Protein AF-0000000084890254 (afdb_homodimer)

Structure (mmCIF, N/CA/C/O backbone):
data_AF-0000000084890254-model_v1
#
loop_
_entity.id
_entity.type
_entity.pdbx_description
1 polymer 'BTB domain-containing protein'
#
loop_
_atom_site.group_PDB
_atom_site.id
_atom_site.type_symbol
_atom_site.label_atom_id
_atom_site.label_alt_id
_atom_site.label_comp_id
_atom_site.label_asym_id
_atom_site.label_entity_id
_atom_site.label_seq_id
_atom_site.pdbx_PDB_ins_code
_atom_site.Cartn_x
_atom_site.Cartn_y
_atom_site.Cartn_z
_atom_site.occupancy
_atom_site.B_iso_or_equiv
_atom_site.auth_seq_id
_atom_site.auth_comp_id
_atom_site.auth_asym_id
_atom_site.auth_atom_id
_atom_site.pdbx_PDB_model_num
ATOM 1 N N . MET A 1 1 ? -6.688 -3.441 4.465 1 55.66 1 MET A N 1
ATOM 2 C CA . MET A 1 1 ? -5.859 -2.283 4.789 1 55.66 1 MET A CA 1
ATOM 3 C C . MET A 1 1 ? -5.262 -2.416 6.188 1 55.66 1 MET A C 1
ATOM 5 O O . MET A 1 1 ? -4.129 -1.996 6.426 1 55.66 1 MET A O 1
ATOM 9 N N . LEU A 1 2 ? -5.773 -3.178 6.969 1 66.44 2 LEU A N 1
ATOM 10 C CA . LEU A 1 2 ? -5.32 -3.332 8.344 1 66.44 2 LEU A CA 1
ATOM 11 C C . LEU A 1 2 ? -3.941 -3.982 8.391 1 66.44 2 LEU A C 1
ATOM 13 O O . LEU A 1 2 ? -3.096 -3.592 9.203 1 66.44 2 LEU A O 1
ATOM 17 N N . ARG A 1 3 ? -3.672 -4.68 7.34 1 88.88 3 ARG A N 1
ATOM 18 C CA . ARG A 1 3 ? -2.406 -5.402 7.406 1 88.88 3 ARG A CA 1
ATOM 19 C C . ARG A 1 3 ? -1.243 -4.512 6.977 1 88.88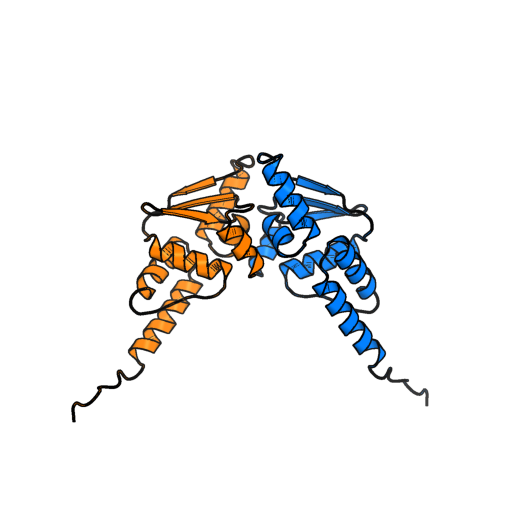 3 ARG A C 1
ATOM 21 O O . ARG A 1 3 ? -0.133 -4.637 7.5 1 88.88 3 ARG A O 1
ATOM 28 N N . LEU A 1 4 ? -1.53 -3.555 6.137 1 95 4 LEU A N 1
ATOM 29 C CA . LEU A 1 4 ? -0.486 -2.617 5.742 1 95 4 LEU A CA 1
ATOM 30 C C . LEU A 1 4 ? -0.108 -1.703 6.902 1 95 4 LEU A C 1
ATOM 32 O O . LEU A 1 4 ? 1.062 -1.354 7.07 1 95 4 LEU A O 1
ATOM 36 N N . ASN A 1 5 ? -1.106 -1.334 7.617 1 97.06 5 ASN A N 1
ATOM 37 C CA . ASN A 1 5 ? -0.839 -0.512 8.789 1 97.06 5 ASN A CA 1
ATOM 38 C C . ASN A 1 5 ? 0.043 -1.244 9.797 1 97.06 5 ASN A C 1
ATOM 40 O O . ASN A 1 5 ? 0.876 -0.626 10.469 1 97.06 5 ASN A O 1
ATOM 44 N N . ASP A 1 6 ? -0.215 -2.521 9.938 1 97.12 6 ASP A N 1
ATOM 45 C CA . ASP A 1 6 ? 0.613 -3.322 10.836 1 97.12 6 ASP A CA 1
ATOM 46 C C . ASP A 1 6 ? 2.078 -3.289 10.406 1 97.12 6 ASP A C 1
ATOM 48 O O . ASP A 1 6 ? 2.971 -3.131 11.242 1 97.12 6 ASP A O 1
ATOM 52 N N . LEU A 1 7 ? 2.322 -3.449 9.172 1 97.12 7 LEU A N 1
ATOM 53 C CA . LEU A 1 7 ? 3.684 -3.359 8.656 1 97.12 7 LEU A CA 1
ATOM 54 C C . LEU A 1 7 ? 4.297 -1.998 8.977 1 97.12 7 LEU A C 1
ATOM 56 O O . LEU A 1 7 ? 5.438 -1.917 9.43 1 97.12 7 LEU A O 1
ATOM 60 N N . ARG A 1 8 ? 3.506 -0.934 8.766 1 97.75 8 ARG A N 1
ATOM 61 C CA . ARG A 1 8 ? 3.986 0.419 9.023 1 97.75 8 ARG A CA 1
ATOM 62 C C . ARG A 1 8 ? 4.352 0.598 10.492 1 97.75 8 ARG A C 1
ATOM 64 O O . ARG A 1 8 ? 5.43 1.105 10.812 1 97.75 8 ARG A O 1
ATOM 71 N N . LEU A 1 9 ? 3.453 0.163 11.352 1 97.06 9 LEU A N 1
ATOM 72 C CA . LEU A 1 9 ? 3.635 0.358 12.789 1 97.06 9 LEU A CA 1
ATOM 73 C C . LEU A 1 9 ? 4.863 -0.395 13.289 1 97.06 9 LEU A C 1
ATOM 75 O O . LEU A 1 9 ? 5.5 0.024 14.258 1 97.06 9 LEU A O 1
ATOM 79 N N . ARG A 1 10 ? 5.246 -1.444 12.594 1 96.19 10 ARG A N 1
ATOM 80 C CA . ARG A 1 10 ? 6.414 -2.24 12.961 1 96.19 10 ARG A CA 1
ATOM 81 C C . ARG A 1 10 ? 7.629 -1.842 12.125 1 96.19 10 ARG A C 1
ATOM 83 O O . ARG A 1 10 ? 8.68 -2.484 12.203 1 96.19 10 ARG A O 1
ATOM 90 N N . SER A 1 11 ? 7.484 -0.795 11.305 1 96 11 SER A N 1
ATOM 91 C CA . SER A 1 11 ? 8.531 -0.273 10.438 1 96 11 SER A CA 1
ATOM 92 C C . SER A 1 11 ? 9.07 -1.356 9.508 1 96 11 SER A C 1
ATOM 94 O O . SER A 1 11 ? 10.281 -1.432 9.266 1 96 11 SER A O 1
ATOM 96 N N . LEU A 1 12 ? 8.18 -2.264 9.102 1 95 12 LEU A N 1
ATOM 97 C CA . LEU A 1 12 ? 8.562 -3.344 8.203 1 95 12 LEU A CA 1
ATOM 98 C C . LEU A 1 12 ? 8.328 -2.949 6.75 1 95 12 LEU A C 1
ATOM 100 O O . LEU A 1 12 ? 7.246 -2.473 6.398 1 95 12 LEU A O 1
ATOM 104 N N . LEU A 1 13 ? 9.406 -3.123 5.918 1 93.81 13 LEU A N 1
ATOM 105 C CA . LEU A 1 13 ? 9.391 -2.879 4.48 1 93.81 13 LEU A CA 1
ATOM 106 C C . LEU A 1 13 ? 9.148 -1.402 4.18 1 93.81 13 LEU A C 1
ATOM 108 O O . LEU A 1 13 ? 8.719 -1.049 3.08 1 93.81 13 LEU A O 1
ATOM 112 N N . CYS A 1 14 ? 9.266 -0.557 5.188 1 95.88 14 CYS A N 1
ATOM 113 C CA . CYS A 1 14 ? 9.164 0.88 4.961 1 95.88 14 CYS A CA 1
ATOM 114 C C . CYS A 1 14 ? 10.359 1.393 4.172 1 95.88 14 CYS A C 1
ATOM 116 O O . CYS A 1 14 ? 11.492 0.963 4.402 1 95.88 14 CYS A O 1
ATOM 118 N N . ASP A 1 15 ? 10.086 2.412 3.301 1 94.25 15 ASP A N 1
ATOM 119 C CA . ASP A 1 15 ? 11.172 2.887 2.451 1 94.25 15 ASP A CA 1
ATOM 120 C C . ASP A 1 15 ? 11.211 4.41 2.412 1 94.25 15 ASP A C 1
ATOM 122 O O . ASP A 1 15 ? 11.875 4.996 1.552 1 94.25 15 ASP A O 1
ATOM 126 N N . VAL A 1 16 ? 10.508 5.062 3.293 1 96.75 16 VAL A N 1
ATOM 127 C CA . VAL A 1 16 ? 10.633 6.508 3.465 1 96.75 16 VAL A CA 1
ATOM 128 C C . VAL A 1 16 ? 10.516 6.863 4.945 1 96.75 16 VAL A C 1
ATOM 130 O O . VAL A 1 16 ? 9.727 6.258 5.676 1 96.75 16 VAL A O 1
ATOM 133 N N . ILE A 1 17 ? 11.258 7.797 5.352 1 98 17 ILE A N 1
ATOM 134 C CA . ILE A 1 17 ? 11.227 8.367 6.695 1 98 17 ILE A CA 1
ATOM 135 C C . ILE A 1 17 ? 10.875 9.852 6.617 1 98 17 ILE A C 1
ATOM 137 O O . ILE A 1 17 ? 11.523 10.617 5.902 1 98 17 ILE A O 1
ATOM 141 N N . PHE A 1 18 ? 9.852 10.227 7.324 1 98.56 18 PHE A N 1
ATOM 142 C CA . PHE A 1 18 ? 9.484 11.633 7.426 1 98.56 18 PHE A CA 1
ATOM 143 C C . PHE A 1 18 ? 9.977 12.234 8.734 1 98.56 18 PHE A C 1
ATOM 145 O O . PHE A 1 18 ? 9.789 11.648 9.805 1 98.56 18 PHE A O 1
ATOM 152 N N . LYS A 1 19 ? 10.648 13.336 8.648 1 98.62 19 LYS A N 1
ATOM 153 C CA . LYS A 1 19 ? 11.031 14.133 9.812 1 98.62 19 LYS A CA 1
ATOM 154 C C . LYS A 1 19 ? 10.148 15.367 9.953 1 98.62 19 LYS A C 1
ATOM 156 O O . LYS A 1 19 ? 10.133 16.219 9.062 1 98.62 19 LYS A O 1
ATOM 161 N N . VAL A 1 20 ? 9.398 15.445 10.969 1 98.56 20 VAL A N 1
ATOM 162 C CA . VAL A 1 20 ? 8.5 16.562 11.258 1 98.56 20 VAL A CA 1
ATOM 163 C C . VAL A 1 20 ? 8.742 17.062 12.68 1 98.56 20 VAL A C 1
ATOM 165 O O . VAL A 1 20 ? 8.531 16.328 13.648 1 98.56 20 VAL A O 1
ATOM 168 N N . ASP A 1 21 ? 9.109 18.281 12.742 1 97.12 21 ASP A N 1
ATOM 169 C CA . ASP A 1 21 ? 9.539 18.812 14.031 1 97.12 21 ASP A CA 1
ATOM 170 C C . ASP A 1 21 ? 10.641 17.938 14.641 1 97.12 21 ASP A C 1
ATOM 172 O O . ASP A 1 21 ? 11.719 17.797 14.062 1 97.12 21 ASP A O 1
ATOM 176 N N . ASN A 1 22 ? 10.406 17.297 15.797 1 95.5 22 ASN A N 1
ATOM 177 C CA . ASN A 1 22 ? 11.391 16.453 16.453 1 95.5 22 ASN A CA 1
ATOM 178 C C . ASN A 1 22 ? 10.961 14.992 16.453 1 95.5 22 ASN A C 1
ATOM 180 O O . ASN A 1 22 ? 11.438 14.203 17.281 1 95.5 22 ASN A O 1
ATOM 184 N N . GLU A 1 23 ? 10.125 14.672 15.555 1 98.31 23 GLU A N 1
ATOM 185 C CA . GLU A 1 23 ? 9.641 13.297 15.477 1 98.31 23 GLU A CA 1
ATOM 186 C C . GLU A 1 23 ? 9.906 12.695 14.102 1 98.31 23 GLU A C 1
ATOM 188 O O . GLU A 1 23 ? 10.055 13.422 13.117 1 98.31 23 GLU A O 1
ATOM 193 N N . THR A 1 24 ? 10.055 11.406 14.133 1 98.19 24 THR A N 1
ATOM 194 C CA . THR A 1 24 ? 10.297 10.641 12.914 1 98.19 24 THR A CA 1
ATOM 195 C C . THR A 1 24 ? 9.156 9.664 12.656 1 98.19 24 THR A C 1
ATOM 197 O O . THR A 1 24 ? 8.617 9.07 13.594 1 98.19 24 THR A O 1
ATOM 200 N N . PHE A 1 25 ? 8.797 9.508 11.352 1 98.62 25 PHE A N 1
ATOM 201 C CA . PHE A 1 25 ? 7.715 8.617 10.938 1 98.62 25 PHE A CA 1
ATOM 202 C C . PHE A 1 25 ? 8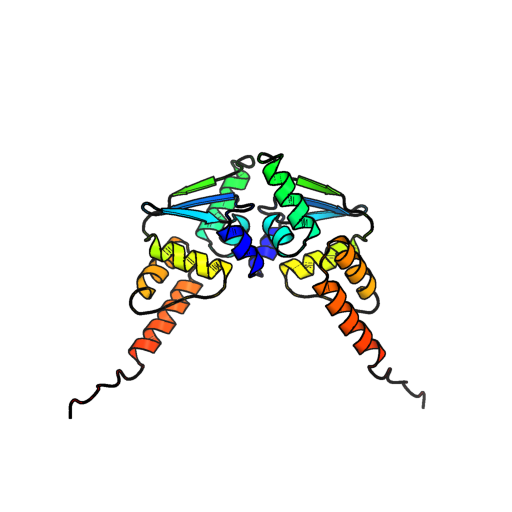.148 7.734 9.773 1 98.62 25 PHE A C 1
ATOM 204 O O . PHE A 1 25 ? 8.68 8.234 8.781 1 98.62 25 PHE A O 1
ATOM 211 N N . HIS A 1 26 ? 7.926 6.426 9.922 1 98.19 26 HIS A N 1
ATOM 212 C CA . HIS A 1 26 ? 8.195 5.48 8.844 1 98.19 26 HIS A CA 1
ATOM 213 C C . HIS A 1 26 ? 6.941 5.215 8.016 1 98.19 26 HIS A C 1
ATOM 215 O O . HIS A 1 26 ? 5.84 5.129 8.562 1 98.19 26 HIS A O 1
ATOM 221 N N . ALA A 1 27 ? 7.117 5.109 6.719 1 98.25 27 ALA A N 1
ATOM 222 C CA . ALA A 1 27 ? 5.988 4.832 5.84 1 98.25 27 ALA A CA 1
ATOM 223 C C . ALA A 1 27 ? 6.449 4.156 4.551 1 98.25 27 ALA A C 1
ATOM 225 O O . ALA A 1 27 ? 7.645 3.92 4.359 1 98.25 27 ALA A O 1
ATOM 226 N N . HIS A 1 28 ? 5.559 3.777 3.705 1 97.12 28 HIS A N 1
ATOM 227 C CA . HIS A 1 28 ? 5.816 3.219 2.383 1 97.12 28 HIS A CA 1
ATOM 228 C C . HIS A 1 28 ? 5.613 4.266 1.292 1 97.12 28 HIS A C 1
ATOM 230 O O . HIS A 1 28 ? 4.547 4.879 1.207 1 97.12 28 HIS A O 1
ATOM 236 N N . LYS A 1 29 ? 6.574 4.41 0.416 1 97 29 LYS A N 1
ATOM 237 C CA . LYS A 1 29 ? 6.539 5.438 -0.621 1 97 29 LYS A CA 1
ATOM 238 C C . LYS A 1 29 ? 5.297 5.293 -1.497 1 97 29 LYS A C 1
ATOM 240 O O . LYS A 1 29 ? 4.613 6.277 -1.782 1 97 29 LYS A O 1
ATOM 245 N N . ALA A 1 30 ? 5.043 4.066 -1.885 1 96.5 30 ALA A N 1
ATOM 246 C CA . ALA A 1 30 ? 3.93 3.824 -2.799 1 96.5 30 ALA A CA 1
ATOM 247 C C . ALA A 1 30 ? 2.6 4.215 -2.16 1 96.5 30 ALA A C 1
ATOM 249 O O . ALA A 1 30 ? 1.731 4.789 -2.822 1 96.5 30 ALA A O 1
ATOM 250 N N . VAL A 1 31 ? 2.416 3.906 -0.875 1 97.5 31 VAL A N 1
ATOM 251 C CA . VAL A 1 31 ? 1.188 4.242 -0.163 1 97.5 31 VAL A CA 1
ATOM 252 C C . VAL A 1 31 ? 1.052 5.758 -0.056 1 97.5 31 VAL A C 1
ATOM 254 O O . VAL A 1 31 ? -0.001 6.32 -0.371 1 97.5 31 VAL A O 1
ATOM 257 N N . MET A 1 32 ? 2.098 6.414 0.302 1 97.69 32 MET A N 1
ATOM 258 C CA . MET A 1 32 ? 2.092 7.867 0.439 1 97.69 32 MET A CA 1
ATOM 259 C C . MET A 1 32 ? 1.814 8.539 -0.901 1 97.69 32 MET A C 1
ATOM 261 O O . MET A 1 32 ? 1.013 9.477 -0.979 1 97.69 32 MET A O 1
ATOM 265 N N . ALA A 1 33 ? 2.473 8.039 -1.973 1 97.56 33 ALA A N 1
ATOM 266 C CA . ALA A 1 33 ? 2.324 8.609 -3.309 1 97.56 33 ALA A CA 1
ATOM 267 C C . ALA A 1 33 ? 0.903 8.414 -3.832 1 97.56 33 ALA A C 1
ATOM 269 O O . ALA A 1 33 ? 0.426 9.203 -4.652 1 97.56 33 ALA A O 1
ATOM 270 N N . SER A 1 34 ? 0.243 7.391 -3.344 1 97.12 34 SER A N 1
ATOM 271 C CA . SER A 1 34 ? -1.11 7.105 -3.807 1 97.12 34 SER A CA 1
ATOM 272 C C . SER A 1 34 ? -2.129 8.023 -3.143 1 97.12 34 SER A C 1
ATOM 274 O O . SER A 1 34 ? -3.244 8.188 -3.643 1 97.12 34 SER A O 1
ATOM 276 N N . CYS A 1 35 ? -1.771 8.688 -2.066 1 96.5 35 CYS A N 1
ATOM 277 C CA . CYS A 1 35 ? -2.736 9.445 -1.277 1 96.5 35 CYS A CA 1
ATOM 278 C C . CYS A 1 35 ? -2.371 10.922 -1.243 1 96.5 35 CYS A C 1
ATOM 280 O O . CYS A 1 35 ? -3.244 11.781 -1.092 1 96.5 35 CYS A O 1
ATOM 282 N N . SER A 1 36 ? -1.095 11.258 -1.338 1 98.06 36 SER A N 1
ATOM 283 C CA . SER A 1 36 ? -0.582 12.625 -1.235 1 98.06 36 SER A CA 1
ATOM 284 C C . SER A 1 36 ? 0.059 13.07 -2.545 1 98.06 36 SER A C 1
ATOM 286 O O . SER A 1 36 ? 1.056 12.492 -2.984 1 98.06 36 SER A O 1
ATOM 288 N N . GLU A 1 37 ? -0.426 14.18 -3.107 1 97.81 37 GLU A N 1
ATOM 289 C CA . GLU A 1 37 ? 0.143 14.711 -4.34 1 97.81 37 GLU A CA 1
ATOM 290 C C . GLU A 1 37 ? 1.567 15.219 -4.121 1 97.81 37 GLU A C 1
ATOM 292 O O . GLU A 1 37 ? 2.428 15.062 -4.992 1 97.81 37 GLU A O 1
ATOM 297 N N . PHE A 1 38 ? 1.772 15.797 -2.98 1 98.25 38 PHE A N 1
ATOM 298 C CA . PHE A 1 38 ? 3.117 16.219 -2.609 1 98.25 38 PHE A CA 1
ATOM 299 C C . PHE A 1 38 ? 4.09 15.055 -2.67 1 98.25 38 PHE A C 1
ATOM 301 O O . PHE A 1 38 ? 5.137 15.141 -3.318 1 98.25 38 PHE A O 1
ATOM 308 N N . CYS A 1 39 ? 3.738 13.977 -2.068 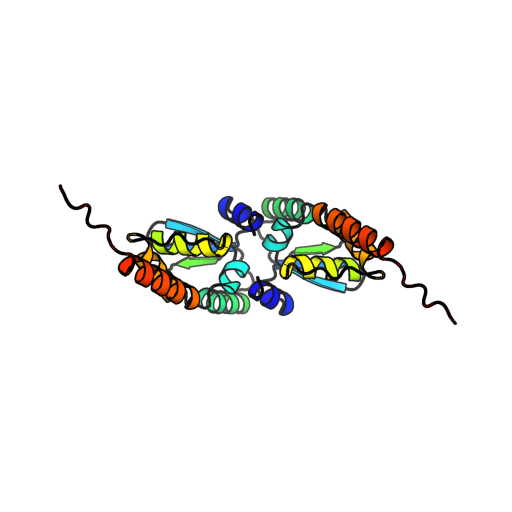1 97.69 39 CYS A N 1
ATOM 309 C CA . CYS A 1 39 ? 4.594 12.789 -2.039 1 97.69 39 CYS A CA 1
ATOM 310 C C . CYS A 1 39 ? 4.688 12.156 -3.42 1 97.69 39 CYS A C 1
ATOM 312 O O . CYS A 1 39 ? 5.754 11.68 -3.816 1 97.69 39 CYS A O 1
ATOM 314 N N . ARG A 1 40 ? 3.607 12.125 -4.102 1 97.12 40 ARG A N 1
ATOM 315 C CA . ARG A 1 40 ? 3.602 11.562 -5.445 1 97.12 40 ARG A CA 1
ATOM 316 C C . ARG A 1 40 ? 4.645 12.242 -6.328 1 97.12 40 ARG A C 1
ATOM 318 O O . ARG A 1 40 ? 5.48 11.57 -6.941 1 97.12 40 ARG A O 1
ATOM 325 N N . LYS A 1 41 ? 4.582 13.539 -6.414 1 96.81 41 LYS A N 1
ATOM 326 C CA . LYS A 1 41 ? 5.531 14.305 -7.215 1 96.81 41 LYS A CA 1
ATOM 327 C C . LYS A 1 41 ? 6.961 14.086 -6.738 1 96.81 41 LYS A C 1
ATOM 329 O O . LYS A 1 41 ? 7.863 13.852 -7.547 1 96.81 41 LYS A O 1
ATOM 334 N N . LYS A 1 42 ? 7.094 14.07 -5.414 1 96.06 42 LYS A N 1
ATOM 335 C CA . LYS A 1 42 ? 8.422 13.961 -4.816 1 96.06 42 LYS A CA 1
ATOM 336 C C . LYS A 1 42 ? 9.039 12.594 -5.102 1 96.06 42 LYS A C 1
ATOM 338 O O . LYS A 1 42 ? 10.18 12.5 -5.551 1 96.06 42 LYS A O 1
ATOM 343 N N . PHE A 1 43 ? 8.312 11.555 -4.945 1 95.5 43 PHE A N 1
ATOM 344 C CA . PHE A 1 43 ? 8.875 10.211 -5.027 1 95.5 43 PHE A CA 1
ATOM 345 C C . PHE A 1 43 ? 9.008 9.773 -6.48 1 95.5 43 PHE A C 1
ATOM 347 O O . PHE A 1 43 ? 9.93 9.031 -6.832 1 95.5 43 PHE A O 1
ATOM 354 N N . LEU A 1 44 ? 8.117 10.18 -7.316 1 93.94 44 LEU A N 1
ATOM 355 C CA . LEU A 1 44 ? 8.273 9.852 -8.727 1 93.94 44 LEU A CA 1
ATOM 356 C C . LEU A 1 44 ? 9.469 10.578 -9.328 1 93.94 44 LEU A C 1
ATOM 358 O O . LEU A 1 44 ? 10.188 10.023 -10.164 1 93.94 44 LEU A O 1
ATOM 362 N N . SER A 1 45 ? 9.656 11.766 -8.867 1 92.06 45 SER A N 1
ATOM 363 C CA . SER A 1 45 ? 10.844 12.508 -9.297 1 92.06 45 SER A CA 1
ATOM 364 C C . SER A 1 45 ? 12.117 11.852 -8.781 1 92.06 45 SER A C 1
ATOM 366 O O . SER A 1 45 ? 13.102 11.734 -9.516 1 92.06 45 SER A O 1
ATOM 368 N N . CYS A 1 46 ? 12.148 11.414 -7.555 1 87.12 46 CYS A N 1
ATOM 369 C CA . CYS A 1 46 ? 13.305 10.758 -6.949 1 87.12 46 CYS A CA 1
ATOM 370 C C . CYS A 1 46 ? 13.617 9.445 -7.656 1 87.12 46 CYS A C 1
ATOM 372 O O . CYS A 1 46 ? 14.781 9.125 -7.891 1 87.12 46 CYS A O 1
ATOM 374 N N . SER A 1 47 ? 12.578 8.672 -7.922 1 84.06 47 SER A N 1
ATOM 375 C CA . SER A 1 47 ? 12.742 7.391 -8.594 1 84.06 47 SER A CA 1
ATOM 376 C C . SER A 1 47 ? 13.406 7.566 -9.961 1 84.06 47 SER A C 1
ATOM 378 O O . SER A 1 47 ? 14.203 6.723 -10.383 1 84.06 47 SER A O 1
ATOM 380 N N . GLU A 1 48 ? 13.156 8.648 -10.547 1 84.44 48 GLU A N 1
ATOM 381 C CA . GLU A 1 48 ? 13.727 8.945 -11.852 1 84.44 48 GLU A CA 1
ATOM 382 C C . GLU A 1 48 ? 15.18 9.406 -11.734 1 84.44 48 GLU A C 1
ATOM 384 O O . GLU A 1 48 ? 16.016 9.055 -12.57 1 84.44 48 GLU A O 1
ATOM 389 N N . ASN A 1 49 ? 15.5 10 -10.594 1 83 49 ASN A N 1
ATOM 390 C CA . ASN A 1 49 ? 16.797 10.656 -10.469 1 83 49 ASN A CA 1
ATOM 391 C C . ASN A 1 49 ? 17.75 9.859 -9.57 1 83 49 ASN A C 1
ATOM 393 O O . ASN A 1 49 ? 18.969 10.023 -9.648 1 83 49 ASN A O 1
ATOM 397 N N . ALA A 1 50 ? 17.141 9.109 -8.656 1 79.12 50 ALA A N 1
ATOM 398 C CA . ALA A 1 50 ? 17.922 8.312 -7.707 1 79.12 50 ALA A CA 1
ATOM 399 C C . ALA A 1 50 ? 17.297 6.938 -7.508 1 79.12 50 ALA A C 1
ATOM 401 O O . ALA A 1 50 ? 16.938 6.574 -6.387 1 79.12 50 ALA A O 1
ATOM 402 N N . PRO A 1 51 ? 17.297 6.16 -8.492 1 71.56 51 PRO A N 1
ATOM 403 C CA . PRO A 1 51 ? 16.594 4.879 -8.453 1 71.56 51 PRO A CA 1
ATOM 404 C C . PRO A 1 51 ? 17.188 3.896 -7.453 1 71.56 51 PRO A C 1
ATOM 406 O O . PRO A 1 51 ? 16.5 3.006 -6.957 1 71.56 51 PRO A O 1
ATOM 409 N N . ASP A 1 52 ? 18.344 4.211 -6.992 1 68.88 52 ASP A N 1
ATOM 410 C CA . ASP A 1 52 ? 19.047 3.258 -6.141 1 68.88 52 ASP A CA 1
ATOM 411 C C . ASP A 1 52 ? 18.859 3.6 -4.664 1 68.88 52 ASP A C 1
ATOM 413 O O . ASP A 1 52 ? 19.359 2.893 -3.789 1 68.88 52 ASP A O 1
ATOM 417 N N . GLN A 1 53 ? 18.172 4.621 -4.465 1 68.94 53 GLN A N 1
ATOM 418 C CA . GLN A 1 53 ? 18.016 5.008 -3.066 1 68.94 53 GLN A CA 1
ATOM 419 C C . GLN A 1 53 ? 17.016 4.09 -2.354 1 68.94 53 GLN A C 1
ATOM 421 O O . GLN A 1 53 ? 15.852 4.02 -2.727 1 68.94 53 GLN A O 1
ATOM 426 N N . GLU A 1 54 ? 17.547 3.398 -1.359 1 72.75 54 GLU A N 1
ATOM 427 C CA . GLU A 1 54 ? 16.766 2.398 -0.63 1 72.75 54 GLU A CA 1
ATOM 428 C C . GLU A 1 54 ? 15.75 3.059 0.299 1 72.75 54 GLU A C 1
ATOM 430 O O . GLU A 1 54 ? 14.555 2.771 0.225 1 72.75 54 GLU A O 1
ATOM 435 N N . ILE A 1 55 ? 16.312 3.854 1.193 1 82.31 55 ILE A N 1
ATOM 436 C CA . ILE A 1 55 ? 15.461 4.586 2.123 1 82.31 55 ILE A CA 1
ATOM 437 C C . ILE A 1 55 ? 15.68 6.09 1.942 1 82.31 55 ILE A C 1
ATOM 439 O O . ILE A 1 55 ? 16.812 6.555 1.877 1 82.31 55 ILE A O 1
ATOM 443 N N . TYR A 1 56 ? 14.555 6.777 1.757 1 89.44 56 TYR A N 1
ATOM 444 C CA . TYR A 1 56 ? 14.578 8.227 1.577 1 89.44 56 TYR A CA 1
ATOM 445 C C . TYR A 1 56 ? 14.094 8.938 2.834 1 89.44 56 TYR A C 1
ATOM 447 O O . TYR A 1 56 ? 13.125 8.508 3.465 1 89.44 56 TYR A O 1
ATOM 455 N N . THR A 1 57 ? 14.844 9.938 3.262 1 94.81 57 THR A N 1
ATOM 456 C CA . THR A 1 57 ? 14.422 10.766 4.379 1 94.81 57 THR A CA 1
ATOM 457 C C . THR A 1 57 ? 13.922 12.125 3.887 1 94.81 57 THR A C 1
ATOM 459 O O . THR A 1 57 ? 14.633 12.82 3.156 1 94.81 57 THR A O 1
ATOM 462 N N . LEU A 1 58 ? 12.742 12.461 4.258 1 96.62 58 LEU A N 1
ATOM 463 C CA . LEU A 1 58 ? 12.109 13.703 3.822 1 96.62 58 LEU A CA 1
ATOM 464 C C . LEU A 1 58 ? 11.758 14.586 5.02 1 96.62 58 LEU A C 1
ATOM 466 O O . LEU A 1 58 ? 10.961 14.188 5.875 1 96.62 58 LEU A O 1
ATOM 470 N N . GLU A 1 59 ? 12.359 15.758 5.094 1 97.62 59 GLU A N 1
ATOM 471 C CA . GLU A 1 59 ? 12 16.719 6.125 1 97.62 59 GLU A CA 1
ATOM 472 C C . GLU A 1 59 ? 10.805 17.578 5.695 1 97.62 59 GLU A C 1
ATOM 474 O O . GLU A 1 59 ? 10.836 18.188 4.629 1 97.62 59 GLU A O 1
ATOM 479 N N . ILE A 1 60 ? 9.859 17.594 6.508 1 98.19 60 ILE A N 1
ATOM 480 C CA . ILE A 1 60 ? 8.656 18.344 6.176 1 98.19 60 ILE A CA 1
ATOM 481 C C . ILE A 1 60 ? 8.5 19.516 7.148 1 98.19 60 ILE A C 1
ATOM 483 O O . ILE A 1 60 ? 8.594 19.344 8.359 1 98.19 60 ILE A O 1
ATOM 487 N N . HIS A 1 61 ? 8.195 20.641 6.562 1 97.62 61 HIS A N 1
ATOM 488 C CA . HIS A 1 61 ? 8.008 21.859 7.348 1 97.62 61 HIS A CA 1
ATOM 489 C C . HIS A 1 61 ? 6.582 22.391 7.211 1 97.62 61 HIS A C 1
ATOM 491 O O . HIS A 1 61 ? 5.812 21.906 6.375 1 97.62 61 HIS A O 1
ATOM 497 N N . ASN A 1 62 ? 6.203 23.219 8.102 1 97.31 62 ASN A N 1
ATOM 498 C CA . ASN A 1 62 ? 4.949 23.969 8.055 1 97.31 62 ASN A CA 1
ATOM 499 C C . ASN A 1 62 ? 3.758 23.094 8.43 1 97.31 62 ASN A C 1
ATOM 501 O O . ASN A 1 62 ? 2.641 23.328 7.961 1 97.31 62 ASN A O 1
ATOM 505 N N . LEU A 1 63 ? 4.07 22.078 9.102 1 97.94 63 LEU A N 1
ATOM 506 C CA . LEU A 1 63 ? 3.021 21.297 9.758 1 97.94 63 LEU A CA 1
ATOM 507 C C . LEU A 1 63 ? 3.525 20.688 11.062 1 97.94 63 LEU A C 1
ATOM 509 O O . LEU A 1 63 ? 4.734 20.562 11.266 1 97.94 63 LEU A O 1
ATOM 513 N N . SER A 1 64 ? 2.6 20.422 11.961 1 98.06 64 SER A N 1
ATOM 514 C CA . SER A 1 64 ? 2.953 19.844 13.25 1 98.06 64 SER A CA 1
ATOM 515 C C . SER A 1 64 ? 3.104 18.328 13.164 1 98.06 64 SER A C 1
ATOM 517 O O . SER A 1 64 ? 2.5 17.688 12.305 1 98.06 64 SER A O 1
ATOM 519 N N . SER A 1 65 ? 3.857 17.766 14.18 1 98.56 65 SER A N 1
ATOM 520 C CA . SER A 1 65 ? 3.984 16.328 14.281 1 98.56 65 SER A CA 1
ATOM 521 C C . SER A 1 65 ? 2.639 15.664 14.57 1 98.56 65 SER A C 1
ATOM 523 O O . SER A 1 65 ? 2.357 14.57 14.086 1 98.56 65 SER A O 1
ATOM 525 N N . LEU A 1 66 ? 1.876 16.344 15.289 1 98.06 66 LEU A N 1
ATOM 526 C CA . LEU A 1 66 ? 0.542 15.828 15.578 1 98.06 66 LEU A CA 1
ATOM 527 C C . LEU A 1 66 ? -0.294 15.75 14.305 1 98.06 66 LEU A C 1
ATOM 529 O O . LEU A 1 66 ? -0.906 14.719 14.016 1 98.06 66 LEU A O 1
ATOM 533 N N . GLY A 1 67 ? -0.302 16.812 13.516 1 98.31 67 GLY A N 1
ATOM 534 C CA . GLY A 1 67 ? -1.042 16.828 12.266 1 98.31 67 GLY A CA 1
ATOM 535 C C . GLY A 1 67 ? -0.591 15.758 11.297 1 98.31 67 GLY A C 1
ATOM 536 O O . GLY A 1 67 ? -1.419 15.086 10.672 1 98.31 67 GLY A O 1
ATOM 537 N N . PHE A 1 68 ? 0.692 15.602 11.242 1 98.75 68 PHE A N 1
ATOM 538 C CA . PHE A 1 68 ? 1.231 14.586 10.344 1 98.75 68 PHE A CA 1
ATOM 539 C C . PHE A 1 68 ? 0.844 13.188 10.805 1 98.75 68 PHE A C 1
ATOM 541 O O . PHE A 1 68 ? 0.45 12.352 9.992 1 98.75 68 PHE A O 1
ATOM 548 N N . ARG A 1 69 ? 0.96 12.977 12.078 1 98.38 69 ARG A N 1
ATOM 549 C CA . ARG A 1 69 ? 0.614 11.672 12.641 1 98.38 69 ARG A CA 1
ATOM 550 C C . ARG A 1 69 ? -0.839 11.32 12.344 1 98.38 69 ARG A C 1
ATOM 552 O O . ARG A 1 69 ? -1.138 10.195 11.922 1 98.38 69 ARG A O 1
ATOM 559 N N . LEU A 1 70 ? -1.738 12.227 12.586 1 98 70 LEU A N 1
ATOM 560 C CA . LEU A 1 70 ? -3.162 12 12.367 1 98 70 LEU A CA 1
ATOM 561 C C . LEU A 1 70 ? -3.453 11.75 10.891 1 98 70 LEU A C 1
ATOM 563 O O . LEU A 1 70 ? -4.258 10.883 10.555 1 98 70 LEU A O 1
ATOM 567 N N . LEU A 1 71 ? -2.809 12.531 10.039 1 98.06 71 LEU A N 1
ATOM 568 C CA . LEU A 1 71 ? -2.963 12.359 8.602 1 98.06 71 LEU A CA 1
ATOM 569 C C . LEU A 1 71 ? -2.432 11 8.156 1 98.06 71 LEU A C 1
ATOM 571 O O . LEU A 1 71 ? -3.086 10.297 7.387 1 98.06 71 LEU A O 1
ATOM 575 N N . LEU A 1 72 ? -1.255 10.648 8.648 1 98.19 72 LEU A N 1
ATOM 576 C CA . LEU A 1 72 ? -0.634 9.367 8.344 1 98.19 72 LEU A CA 1
ATOM 577 C C . LEU A 1 72 ? -1.517 8.211 8.805 1 98.19 72 LEU A C 1
ATOM 579 O O . LEU A 1 72 ? -1.72 7.246 8.07 1 98.19 72 LEU A O 1
ATOM 583 N N . ASP A 1 73 ? -2.047 8.344 10.023 1 97.44 73 ASP A N 1
ATOM 584 C CA . ASP A 1 73 ? -2.973 7.328 10.516 1 97.44 73 ASP A CA 1
ATOM 585 C C . ASP A 1 73 ? -4.184 7.195 9.602 1 97.44 73 ASP A C 1
ATOM 587 O O . ASP A 1 73 ? -4.633 6.082 9.312 1 97.44 73 ASP A O 1
ATOM 591 N N . PHE A 1 74 ? -4.617 8.281 9.156 1 97.06 74 PHE A N 1
ATOM 592 C CA . PHE A 1 74 ? -5.762 8.273 8.258 1 97.06 74 PHE A CA 1
ATOM 593 C C . PHE A 1 74 ? -5.426 7.555 6.957 1 97.06 74 PHE A C 1
ATOM 595 O O . PHE A 1 74 ? -6.223 6.762 6.457 1 97.06 74 PHE A O 1
ATOM 602 N N . ILE A 1 75 ? -4.324 7.805 6.422 1 96.88 75 ILE A N 1
ATOM 603 C CA . ILE A 1 75 ? -3.896 7.211 5.156 1 96.88 75 ILE A CA 1
ATOM 604 C C . ILE A 1 75 ? -3.904 5.688 5.273 1 96.88 75 ILE A C 1
ATOM 606 O O . ILE A 1 75 ? -4.328 4.992 4.348 1 96.88 75 ILE A O 1
ATOM 610 N N . TYR A 1 76 ? -3.555 5.168 6.41 1 96.69 76 TYR A N 1
ATOM 611 C CA . TYR A 1 76 ? -3.375 3.729 6.5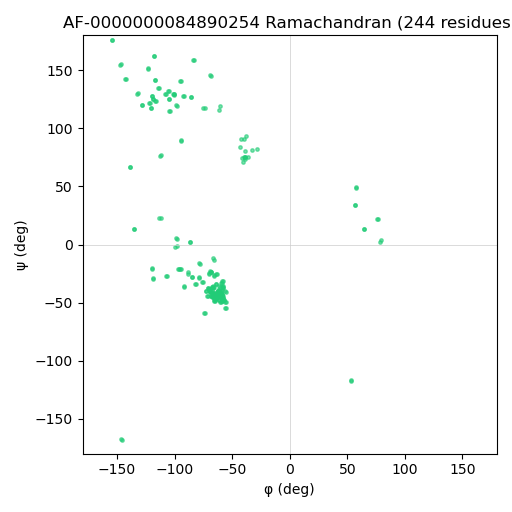55 1 96.69 76 TYR A CA 1
ATOM 612 C C . TYR A 1 76 ? -4.645 3.07 7.086 1 96.69 76 TYR A C 1
ATOM 614 O O . TYR A 1 76 ? -4.867 1.877 6.867 1 96.69 76 TYR A O 1
ATOM 622 N N . THR A 1 77 ? -5.508 3.793 7.711 1 95.56 77 THR A N 1
ATOM 623 C CA . THR A 1 77 ? -6.621 3.137 8.383 1 95.56 77 THR A CA 1
ATOM 624 C C . THR A 1 77 ? -7.953 3.602 7.805 1 95.56 77 THR A C 1
ATOM 626 O O . THR A 1 77 ? -8.984 2.957 8.008 1 95.56 77 THR A O 1
ATOM 629 N N . GLY A 1 78 ? -7.93 4.766 7.156 1 93.81 78 GLY A N 1
ATOM 630 C CA . GLY A 1 78 ? -9.172 5.363 6.684 1 93.81 78 GLY A CA 1
ATOM 631 C C . GLY A 1 78 ? -9.953 6.066 7.777 1 93.81 78 GLY A C 1
ATOM 632 O O . GLY A 1 78 ? -11.07 6.527 7.551 1 93.81 78 GLY A O 1
ATOM 633 N N . GLU A 1 79 ? -9.391 6.098 8.922 1 93.62 79 GLU A N 1
ATOM 634 C CA . GLU A 1 79 ? -10.078 6.699 10.062 1 93.62 79 GLU A CA 1
ATOM 635 C C . GLU A 1 79 ? -9.438 8.023 10.453 1 93.62 79 GLU A C 1
ATOM 637 O O . GLU A 1 79 ? -8.211 8.125 10.57 1 93.62 79 GLU A O 1
ATOM 642 N N . LEU A 1 80 ? -10.258 9.039 10.578 1 94.06 80 LEU A N 1
ATOM 643 C CA . LEU A 1 80 ? -9.805 10.375 10.93 1 94.06 80 LEU A CA 1
ATOM 644 C C . LEU A 1 80 ? -10.484 10.867 12.203 1 94.06 80 LEU A C 1
ATOM 646 O O . LEU A 1 80 ? -11.719 10.898 12.273 1 94.06 80 LEU A O 1
ATOM 650 N N . ASP A 1 81 ? -9.773 11.203 13.195 1 92.38 81 ASP A N 1
ATOM 651 C CA . ASP A 1 81 ? -10.305 11.68 14.469 1 92.38 81 ASP A CA 1
ATOM 652 C C . ASP A 1 81 ? -10.359 13.203 14.5 1 92.38 81 ASP A C 1
ATOM 654 O O . ASP A 1 81 ? -9.461 13.844 15.055 1 92.38 81 ASP A O 1
ATOM 658 N N . VAL A 1 82 ? -11.43 13.75 14.078 1 94.88 82 VAL A N 1
ATOM 659 C CA . VAL A 1 82 ? -11.57 15.195 13.984 1 94.88 82 VAL A CA 1
ATOM 660 C C . VAL A 1 82 ? -12.328 15.727 15.195 1 94.88 82 VAL A C 1
ATOM 662 O O . VAL A 1 82 ? -13.461 15.305 15.461 1 94.88 82 VAL A O 1
ATOM 665 N N . ASN A 1 83 ? -11.773 16.531 15.922 1 93 83 ASN A N 1
ATOM 666 C CA . ASN A 1 83 ? -12.398 17.234 17.031 1 93 83 ASN A CA 1
ATOM 667 C C . ASN A 1 83 ? -11.828 18.641 17.203 1 93 83 ASN A C 1
ATOM 669 O O . ASN A 1 83 ? -11.117 19.141 16.328 1 93 83 ASN A O 1
ATOM 673 N N . ASP A 1 84 ? -12.117 19.297 18.328 1 91.12 84 ASP A N 1
ATOM 674 C CA . ASP A 1 84 ? -11.773 20.703 18.5 1 91.12 84 ASP A CA 1
ATOM 675 C C . ASP A 1 84 ? -10.266 20.891 18.594 1 91.12 84 ASP A C 1
ATOM 677 O O . ASP A 1 84 ? -9.734 21.938 18.203 1 91.12 84 ASP A O 1
ATOM 681 N N . VAL A 1 85 ? -9.555 19.922 18.969 1 93.25 85 VAL A N 1
ATOM 682 C CA . VAL A 1 85 ? -8.109 20 19.172 1 93.25 85 VAL A CA 1
ATOM 683 C C . VAL A 1 85 ? -7.395 19.609 17.875 1 93.25 85 VAL A C 1
ATOM 685 O O . VAL A 1 85 ? -6.426 20.266 17.469 1 93.25 85 VAL A O 1
ATOM 688 N N . THR A 1 86 ? -7.977 18.625 17.172 1 96.56 86 THR A N 1
ATOM 689 C CA . THR A 1 86 ? -7.223 17.984 16.094 1 96.56 86 THR A CA 1
ATOM 690 C C . THR A 1 86 ? -7.578 18.609 14.75 1 96.56 86 THR A C 1
ATOM 692 O O . THR A 1 86 ? -6.773 18.578 13.82 1 96.56 86 THR A O 1
ATOM 695 N N . ALA A 1 87 ? -8.664 19.234 14.609 1 96.38 87 ALA A N 1
ATOM 696 C CA . ALA A 1 87 ? -9.203 19.688 13.328 1 96.38 87 ALA A CA 1
ATOM 697 C C . ALA A 1 87 ? -8.211 20.594 12.609 1 96.38 87 ALA A C 1
ATOM 699 O O . ALA A 1 87 ? -7.91 20.391 11.43 1 96.38 87 ALA A O 1
ATOM 700 N N . GLN A 1 88 ? -7.676 21.547 13.312 1 96 88 GLN A N 1
ATOM 701 C CA . GLN A 1 88 ? -6.762 22.516 12.695 1 96 88 GLN A CA 1
ATOM 702 C C . GLN A 1 88 ? -5.445 21.844 12.312 1 96 88 GLN A C 1
ATOM 704 O O . GLN A 1 88 ? -4.871 22.141 11.258 1 96 88 GLN A O 1
ATOM 709 N N . HIS A 1 89 ? -4.965 20.984 13.164 1 97.75 89 HIS A N 1
ATOM 710 C CA . HIS A 1 89 ? -3.732 20.266 12.891 1 97.75 89 HIS A CA 1
ATOM 711 C C . HIS A 1 89 ? -3.861 19.422 11.625 1 97.75 89 HIS A C 1
ATOM 713 O O . HIS A 1 89 ? -2.965 19.422 10.773 1 97.75 89 HIS A O 1
ATOM 719 N N . ILE A 1 90 ? -4.969 18.75 11.453 1 98.19 90 ILE A N 1
ATOM 720 C CA . ILE A 1 90 ? -5.207 17.891 10.305 1 98.19 90 ILE A CA 1
ATOM 721 C C . ILE A 1 90 ? -5.328 18.734 9.039 1 98.19 90 ILE A C 1
ATOM 723 O O . ILE A 1 90 ? -4.738 18.406 8.008 1 98.19 90 ILE A O 1
ATOM 727 N N . THR A 1 91 ? -6.066 19.828 9.133 1 97.62 91 THR A N 1
ATOM 728 C CA . THR A 1 91 ? -6.27 20.688 7.977 1 97.62 91 THR A CA 1
ATOM 729 C C . THR A 1 91 ? -4.938 21.219 7.461 1 97.62 91 THR A C 1
ATOM 731 O O . THR A 1 91 ? -4.664 21.172 6.258 1 97.62 91 THR A O 1
ATOM 734 N N . GLN A 1 92 ? -4.199 21.734 8.391 1 98.06 92 GLN A N 1
ATOM 735 C CA . GLN A 1 92 ? -2.896 22.266 8 1 98.06 92 GLN A CA 1
ATOM 736 C C . GLN A 1 92 ? -2.033 21.203 7.352 1 98.06 92 GLN A C 1
ATOM 738 O O . GLN A 1 92 ? -1.426 21.422 6.305 1 98.06 92 GLN A O 1
ATOM 743 N N . ALA A 1 93 ? -1.925 20.047 7.895 1 98.56 93 ALA A N 1
ATOM 744 C CA . ALA A 1 93 ? -1.148 18.922 7.352 1 98.56 93 ALA A CA 1
ATOM 745 C C . ALA A 1 93 ? -1.654 18.531 5.965 1 98.56 93 ALA A C 1
ATOM 747 O O . ALA A 1 93 ? -0.86 18.281 5.055 1 98.56 93 ALA A O 1
ATOM 748 N N . ALA A 1 94 ? -2.938 18.484 5.863 1 98.44 94 ALA A N 1
ATOM 749 C CA . ALA A 1 94 ? -3.549 18.109 4.59 1 98.44 94 ALA A CA 1
ATOM 750 C C . ALA A 1 94 ? -3.182 19.109 3.496 1 98.44 94 ALA A C 1
ATOM 752 O O . ALA A 1 94 ? -2.953 18.719 2.348 1 98.44 94 ALA A O 1
ATOM 753 N N . ILE A 1 95 ? -3.168 20.359 3.863 1 98.12 95 ILE A N 1
ATOM 754 C CA . ILE A 1 95 ? -2.816 21.406 2.906 1 98.12 95 ILE A CA 1
ATOM 755 C C . ILE A 1 95 ? -1.357 21.25 2.482 1 98.12 95 ILE A C 1
ATOM 757 O O . ILE A 1 95 ? -1.05 21.219 1.288 1 98.12 95 ILE A O 1
ATOM 761 N N . VAL A 1 96 ? -0.452 21.094 3.42 1 98.31 96 VAL A N 1
ATOM 762 C CA . VAL A 1 96 ? 0.976 20.969 3.143 1 98.31 96 VAL A CA 1
ATOM 763 C C . VAL A 1 96 ? 1.236 19.719 2.305 1 98.31 96 VAL A C 1
ATOM 765 O O . VAL A 1 96 ? 2.006 19.766 1.342 1 98.31 96 VAL A O 1
ATOM 768 N N . MET A 1 97 ? 0.558 18.609 2.607 1 98.56 97 MET A N 1
ATOM 769 C CA . MET A 1 97 ? 0.766 17.328 1.936 1 98.56 97 MET A CA 1
ATOM 770 C C . MET A 1 97 ? -0.084 17.234 0.673 1 98.56 97 MET A C 1
ATOM 772 O O . MET A 1 97 ? -0.093 16.203 0.003 1 98.56 97 MET A O 1
ATOM 776 N N . GLU A 1 98 ? -0.791 18.312 0.405 1 98.31 98 GLU A N 1
ATOM 777 C CA . GLU A 1 98 ? -1.592 18.438 -0.808 1 98.31 98 GLU A CA 1
ATOM 778 C C . GLU A 1 98 ? -2.621 17.328 -0.915 1 98.31 98 GLU A C 1
ATOM 780 O O . GLU A 1 98 ? -2.711 16.656 -1.944 1 98.31 98 GLU A O 1
ATOM 785 N N . MET A 1 99 ? -3.326 17.125 0.146 1 97.81 99 MET A N 1
ATOM 786 C CA . MET A 1 99 ? -4.465 16.219 0.227 1 97.81 99 MET A CA 1
ATOM 787 C C . MET A 1 99 ? -5.766 17 0.415 1 97.81 99 MET A C 1
ATOM 789 O O . MET A 1 99 ? -6.391 16.922 1.476 1 97.81 99 MET A O 1
ATOM 793 N N . ARG A 1 100 ? -6.227 17.562 -0.628 1 96.25 100 ARG A N 1
ATOM 794 C CA . ARG A 1 100 ? -7.297 18.562 -0.575 1 96.25 100 ARG A CA 1
ATOM 795 C C . ARG A 1 100 ? -8.609 17.922 -0.116 1 96.25 100 ARG A C 1
ATOM 797 O O . ARG A 1 100 ? -9.383 18.547 0.609 1 96.25 100 ARG A O 1
ATOM 804 N N . GLU A 1 101 ? -8.805 16.75 -0.516 1 95.56 101 GLU A N 1
ATOM 805 C CA . GLU A 1 101 ? -10.047 16.078 -0.145 1 95.56 101 GLU A CA 1
ATOM 806 C C . GLU A 1 101 ? -10.164 15.93 1.369 1 95.56 101 GLU A C 1
ATOM 808 O O . GLU A 1 101 ? -11.266 16.016 1.923 1 95.56 101 G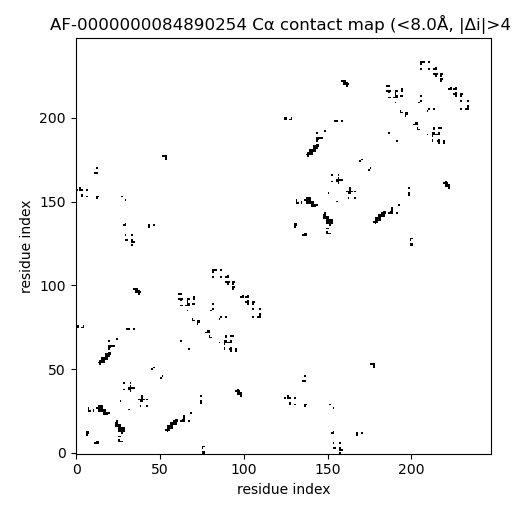LU A O 1
ATOM 813 N N . ILE A 1 102 ? -9.102 15.719 1.962 1 96.25 102 ILE A N 1
ATOM 814 C CA . ILE A 1 102 ? -9.102 15.547 3.41 1 96.25 102 ILE A CA 1
ATOM 815 C C . ILE A 1 102 ? -9.375 16.891 4.086 1 96.25 102 ILE A C 1
ATOM 817 O O . ILE A 1 102 ? -10.148 16.969 5.047 1 96.25 102 ILE A O 1
ATOM 821 N N . ALA A 1 103 ? -8.742 17.953 3.635 1 95.56 103 ALA A N 1
ATOM 822 C CA . ALA A 1 103 ? -9 19.297 4.164 1 95.56 103 ALA A CA 1
ATOM 823 C C . ALA A 1 103 ? -10.484 19.641 4.051 1 95.56 103 ALA A C 1
ATOM 825 O O . ALA A 1 103 ? -11.078 20.172 4.996 1 95.56 103 ALA A O 1
ATOM 826 N N . ASP A 1 104 ? -11.078 19.281 2.951 1 95.06 104 ASP A N 1
ATOM 827 C CA . ASP A 1 104 ? -12.492 19.547 2.717 1 95.06 104 ASP A CA 1
ATOM 828 C C . ASP A 1 104 ? -13.367 18.734 3.68 1 95.06 104 ASP A C 1
ATOM 830 O O . ASP A 1 104 ? -14.367 19.25 4.191 1 95.06 104 ASP A O 1
ATOM 834 N N . MET A 1 105 ? -12.984 17.578 3.865 1 94.06 105 MET A N 1
ATOM 835 C CA . MET A 1 105 ? -13.719 16.688 4.77 1 94.06 105 MET A CA 1
ATOM 836 C C . MET A 1 105 ? -13.703 17.234 6.195 1 94.06 105 MET A C 1
ATOM 838 O O . MET A 1 105 ? -14.727 17.219 6.879 1 94.06 105 MET A O 1
ATOM 842 N N . VAL A 1 106 ? -12.594 17.672 6.641 1 95 106 VAL A N 1
ATOM 843 C CA . VAL A 1 106 ? -12.461 18.219 7.984 1 95 106 VAL A CA 1
ATOM 844 C C . VAL A 1 106 ? -13.312 19.484 8.109 1 95 106 VAL A C 1
ATOM 846 O O . VAL A 1 106 ? -14 19.672 9.117 1 95 106 VAL A O 1
ATOM 849 N N . ALA A 1 107 ? -13.273 20.328 7.109 1 93 107 ALA A N 1
ATOM 850 C CA . ALA A 1 107 ? -14.055 21.562 7.109 1 93 107 ALA A CA 1
ATOM 851 C C . ALA A 1 107 ? -15.547 21.266 7.246 1 93 107 ALA A C 1
ATOM 853 O O . ALA A 1 107 ? -16.266 21.953 7.98 1 93 107 ALA A O 1
ATOM 854 N N . LYS A 1 108 ? -15.93 20.234 6.641 1 92.06 108 LYS A N 1
ATOM 855 C CA . LYS A 1 108 ? -17.328 19.844 6.703 1 92.06 108 LYS A CA 1
ATOM 856 C C . LYS A 1 108 ? -17.703 19.328 8.102 1 92.06 108 LYS A C 1
ATOM 858 O O . LYS A 1 108 ? -18.781 19.641 8.609 1 92.06 108 LYS A O 1
ATOM 863 N N . ARG A 1 109 ? -16.891 18.656 8.719 1 90.12 109 ARG A N 1
ATOM 864 C CA . ARG A 1 109 ? -17.141 18.078 10.031 1 90.12 109 ARG A CA 1
ATOM 865 C C . ARG A 1 109 ? -17.141 19.156 11.109 1 90.12 109 ARG A C 1
ATOM 867 O O . ARG A 1 109 ? -17.953 19.109 12.039 1 90.12 109 ARG A O 1
ATOM 874 N N . VAL A 1 110 ? -16.25 20.109 11.031 1 86.69 110 VAL A N 1
ATOM 875 C CA . VAL A 1 110 ? -16.172 21.203 12 1 86.69 110 VAL A CA 1
ATOM 876 C C . VAL A 1 110 ? -17.406 22.078 11.891 1 86.69 110 VAL A C 1
ATOM 878 O O . VAL A 1 110 ? -17.953 22.531 12.906 1 86.69 110 VAL A O 1
ATOM 881 N N . GLY A 1 111 ? -17.797 22.328 10.648 1 81.75 111 GLY A N 1
ATOM 882 C CA . GLY A 1 111 ? -19.031 23.094 10.453 1 81.75 111 GLY A CA 1
ATOM 883 C C . GLY A 1 111 ? -20.25 22.422 11.062 1 81.75 111 GLY A C 1
ATOM 884 O O . GLY A 1 111 ? -21.125 23.094 11.609 1 81.75 111 GLY A O 1
ATOM 885 N N . SER A 1 112 ? -20.234 21.188 11.047 1 75.25 112 SER A N 1
ATOM 886 C CA . SER A 1 112 ? -21.359 20.438 11.594 1 75.25 112 SER A CA 1
ATOM 887 C C . SER A 1 112 ? -21.344 20.453 13.125 1 75.25 112 SER A C 1
ATOM 889 O O . SER A 1 112 ? -22.406 20.391 13.758 1 75.25 112 SER A O 1
ATOM 891 N N . LEU A 1 113 ? -20.219 20.484 13.688 1 68.62 113 LEU A N 1
ATOM 892 C CA . LEU A 1 113 ? -20.062 20.516 15.141 1 68.62 113 LEU A CA 1
ATOM 893 C C . LEU A 1 113 ? -20.484 21.875 15.688 1 68.62 113 LEU A C 1
ATOM 895 O O . LEU A 1 113 ? -20.984 21.969 16.812 1 68.62 113 LEU A O 1
ATOM 899 N N . GLU A 1 114 ? -20.172 22.875 14.961 1 64.69 114 GLU A N 1
ATOM 900 C CA . GLU A 1 114 ? -20.531 24.219 15.406 1 64.69 114 GLU A CA 1
ATOM 901 C C . GLU A 1 114 ? -22.047 24.438 15.328 1 64.69 114 GLU A C 1
ATOM 903 O O . GLU A 1 114 ? -22.594 25.219 16.109 1 64.69 114 GLU A O 1
ATOM 908 N N . ILE A 1 115 ? -22.812 23.703 14.461 1 55.69 115 ILE A N 1
ATOM 909 C CA . ILE A 1 115 ? -24.266 23.859 14.328 1 55.69 115 ILE A CA 1
ATOM 910 C C . ILE A 1 115 ? -24.969 22.953 15.336 1 55.69 115 ILE A C 1
ATOM 912 O O . ILE A 1 115 ? -26.156 23.141 15.633 1 55.69 115 ILE A O 1
ATOM 916 N N . ALA A 1 116 ? -24.312 21.922 15.711 1 54.94 116 ALA A N 1
ATOM 917 C CA . ALA A 1 116 ? -25.016 21.125 16.703 1 54.94 116 ALA A CA 1
ATOM 918 C C . ALA A 1 116 ? -25.297 21.922 17.969 1 54.94 116 ALA A C 1
ATOM 920 O O . ALA A 1 116 ? -24.422 22.672 18.438 1 54.94 116 ALA A O 1
ATOM 921 N N . PRO A 1 117 ? -26.531 22.062 18.266 1 51.53 117 PRO A N 1
ATOM 922 C CA . PRO A 1 117 ? -27.016 22.906 19.375 1 51.53 117 PRO A CA 1
ATOM 923 C C . PRO A 1 117 ? -26.188 22.75 20.641 1 51.53 117 PRO A C 1
ATOM 925 O O . PRO A 1 117 ? -25.859 21.625 21.031 1 51.53 117 PRO A O 1
ATOM 928 N N . GLN A 1 118 ? -25.109 23.391 20.859 1 51 118 GLN A N 1
ATOM 929 C CA . GLN A 1 118 ? -24.547 23.516 22.203 1 51 118 GLN A CA 1
ATOM 930 C C . GLN A 1 118 ? -25.625 23.469 23.266 1 51 118 GLN A C 1
ATOM 932 O O . GLN A 1 118 ? -26.594 24.219 23.219 1 51 118 GLN A O 1
ATOM 937 N N . ALA A 1 119 ? -26.031 22.312 23.625 1 47 119 ALA A N 1
ATOM 938 C CA . ALA A 1 119 ? -26.938 22.172 24.766 1 47 119 ALA A CA 1
ATOM 939 C C . ALA A 1 119 ? -26.562 23.125 25.891 1 47 119 ALA A C 1
ATOM 941 O O . ALA A 1 119 ? -25.484 23 26.484 1 47 119 ALA A O 1
ATOM 942 N N . LYS A 1 120 ? -26.812 24.359 25.828 1 46.38 120 LYS A N 1
ATOM 943 C CA . LYS A 1 120 ? -26.828 25.281 26.953 1 46.38 120 LYS A CA 1
ATOM 944 C C . LYS A 1 120 ? -27.453 24.625 28.188 1 46.38 120 LYS A C 1
ATOM 946 O O . LYS A 1 120 ? -28.625 24.234 28.172 1 46.38 120 LYS A O 1
ATOM 951 N N . THR A 1 121 ? -26.781 23.703 28.875 1 47.88 121 THR A N 1
ATOM 952 C CA . THR A 1 121 ? -27.188 23.375 30.234 1 47.88 121 THR A CA 1
ATOM 953 C C . THR A 1 121 ? -27.672 24.625 30.969 1 47.88 121 THR A C 1
ATOM 955 O O . THR A 1 121 ? -26.906 25.594 31.125 1 47.88 121 THR A O 1
ATOM 958 N N . THR A 1 122 ? -28.797 25.109 30.719 1 44.81 122 THR A N 1
ATOM 959 C CA . THR A 1 122 ? -29.531 26.062 31.531 1 44.81 122 THR A CA 1
ATOM 960 C C . THR A 1 122 ? -29.391 25.734 33 1 44.81 122 THR A C 1
ATOM 962 O O . THR A 1 122 ? -29.688 24.625 33.438 1 44.81 122 THR A O 1
ATOM 965 N N . ALA A 1 123 ? -28.391 26.266 33.75 1 44.38 123 ALA A N 1
ATOM 966 C CA . ALA A 1 123 ? -28.438 26.375 35.188 1 44.38 123 ALA A CA 1
ATOM 967 C C . ALA A 1 123 ? -29.812 26.828 35.656 1 44.38 123 ALA A C 1
ATOM 969 O O . ALA A 1 123 ? -30.25 27.938 35.344 1 44.38 123 ALA A O 1
ATOM 970 N N . GLY A 1 124 ? -30.797 25.953 35.625 1 33.16 124 GLY A N 1
ATOM 971 C CA . GLY A 1 124 ? -31.812 26.188 36.656 1 33.16 124 GLY A CA 1
ATOM 972 C C . GLY A 1 124 ? -31.25 26.219 38.062 1 33.16 124 GLY A C 1
ATOM 973 O O . GLY A 1 124 ? -30.188 25.641 38.312 1 33.16 124 GLY A O 1
ATOM 974 N N . MET B 1 1 ? -7.805 3.131 -2.629 1 55.16 1 MET B N 1
ATOM 975 C CA . MET B 1 1 ? -7.102 1.973 -3.168 1 55.16 1 MET B CA 1
ATOM 976 C C . MET B 1 1 ? -6.941 2.09 -4.68 1 55.16 1 MET B C 1
ATOM 978 O O . MET B 1 1 ? -5.922 1.672 -5.234 1 55.16 1 MET B O 1
ATOM 982 N N . LEU B 1 2 ? -7.66 2.867 -5.285 1 66.25 2 LEU B N 1
ATOM 983 C CA . LEU B 1 2 ? -7.629 3.01 -6.734 1 66.25 2 LEU B CA 1
ATOM 984 C C . LEU B 1 2 ? -6.328 3.664 -7.188 1 66.25 2 LEU B C 1
ATOM 986 O O . LEU B 1 2 ? -5.75 3.273 -8.203 1 66.25 2 LEU B O 1
ATOM 990 N N . ARG B 1 3 ? -5.762 4.359 -6.25 1 88.69 3 ARG B N 1
ATOM 991 C CA . ARG B 1 3 ? -4.574 5.086 -6.684 1 88.69 3 ARG B CA 1
ATOM 992 C C . ARG B 1 3 ? -3.334 4.203 -6.617 1 88.69 3 ARG B C 1
ATOM 994 O O . ARG B 1 3 ? -2.428 4.328 -7.445 1 88.69 3 ARG B O 1
ATOM 1001 N N . LEU B 1 4 ? -3.355 3.238 -5.727 1 95.06 4 LEU B N 1
ATOM 1002 C CA . LEU B 1 4 ? -2.232 2.309 -5.652 1 95.06 4 LEU B CA 1
ATOM 1003 C C . LEU B 1 4 ? -2.203 1.395 -6.875 1 95.06 4 LEU B C 1
ATOM 1005 O O . LEU B 1 4 ? -1.13 1.059 -7.379 1 95.06 4 LEU B O 1
ATOM 1009 N N . ASN B 1 5 ? -3.369 1.027 -7.273 1 97 5 ASN B N 1
ATOM 1010 C CA . ASN B 1 5 ? -3.447 0.203 -8.477 1 97 5 ASN B CA 1
ATOM 1011 C C . ASN B 1 5 ? -2.908 0.94 -9.695 1 97 5 ASN B C 1
ATOM 1013 O O . ASN B 1 5 ? -2.301 0.33 -10.578 1 97 5 ASN B O 1
ATOM 1017 N N . ASP B 1 6 ? -3.211 2.209 -9.758 1 97.19 6 ASP B N 1
ATOM 1018 C CA . ASP B 1 6 ? -2.693 3.014 -10.859 1 97.19 6 ASP B CA 1
ATOM 1019 C C . ASP B 1 6 ? -1.166 2.998 -10.883 1 97.19 6 ASP B C 1
ATOM 1021 O O . ASP B 1 6 ? -0.556 2.846 -11.945 1 97.19 6 ASP B O 1
ATOM 1025 N N . LEU B 1 7 ? -0.571 3.162 -9.766 1 97.19 7 LEU B N 1
ATOM 1026 C CA . LEU B 1 7 ? 0.883 3.086 -9.68 1 97.19 7 LEU B CA 1
ATOM 1027 C C . LEU B 1 7 ? 1.388 1.731 -10.164 1 97.19 7 LEU B C 1
ATOM 1029 O O . LEU B 1 7 ? 2.346 1.662 -10.938 1 97.19 7 LEU B O 1
ATOM 1033 N N . ARG B 1 8 ? 0.707 0.665 -9.734 1 97.81 8 ARG B N 1
ATOM 1034 C CA . ARG B 1 8 ? 1.104 -0.684 -10.125 1 97.81 8 ARG B CA 1
ATOM 1035 C C . ARG B 1 8 ? 1.022 -0.863 -11.641 1 97.81 8 ARG B C 1
ATOM 1037 O O . ARG B 1 8 ? 1.964 -1.359 -12.266 1 97.81 8 ARG B O 1
ATOM 1044 N N . LEU B 1 9 ? -0.095 -0.439 -12.188 1 97 9 LEU B N 1
ATOM 1045 C CA . LEU B 1 9 ? -0.342 -0.637 -13.617 1 97 9 LEU B CA 1
ATOM 1046 C C . LEU B 1 9 ? 0.679 0.125 -14.453 1 97 9 LEU B C 1
ATOM 1048 O O . LEU B 1 9 ? 1.007 -0.291 -15.57 1 97 9 LEU B O 1
ATOM 1052 N N . ARG B 1 10 ? 1.237 1.18 -13.914 1 96.19 10 ARG B N 1
ATOM 1053 C CA . ARG B 1 10 ? 2.24 1.985 -14.602 1 96.19 10 ARG B CA 1
ATOM 1054 C C . ARG B 1 10 ? 3.648 1.601 -14.164 1 96.19 10 ARG B C 1
ATOM 1056 O O . ARG B 1 10 ? 4.621 2.252 -14.547 1 96.19 10 ARG B O 1
ATOM 1063 N N . SER B 1 11 ? 3.768 0.558 -13.336 1 96 11 SER B N 1
ATOM 1064 C CA . SER B 1 11 ? 5.031 0.05 -12.82 1 96 11 SER B CA 1
ATOM 1065 C C . SER B 1 11 ? 5.809 1.143 -12.086 1 96 11 SER B C 1
ATOM 1067 O O . SER B 1 11 ? 7.031 1.234 -12.219 1 96 11 SER B O 1
ATOM 1069 N N . LEU B 1 12 ? 5.066 2.037 -11.43 1 95 12 LEU B N 1
ATOM 1070 C CA . LEU B 1 12 ? 5.688 3.125 -10.68 1 95 12 LEU B CA 1
ATOM 1071 C C . LEU B 1 12 ? 5.895 2.73 -9.227 1 95 12 LEU B C 1
ATOM 1073 O O . LEU B 1 12 ? 4.969 2.246 -8.57 1 95 12 LEU B O 1
ATOM 1077 N N . LEU B 1 13 ? 7.16 2.91 -8.75 1 93.81 13 LEU B N 1
ATOM 1078 C CA . LEU B 1 13 ? 7.574 2.668 -7.371 1 93.81 13 LEU B CA 1
ATOM 1079 C C . LEU B 1 13 ? 7.445 1.189 -7.016 1 93.81 13 LEU B C 1
ATOM 1081 O O . LEU B 1 13 ? 7.375 0.833 -5.836 1 93.81 13 LEU B O 1
ATOM 1085 N N . CYS B 1 14 ? 7.273 0.346 -8.016 1 95.88 14 CYS B N 1
ATOM 1086 C CA . CYS B 1 14 ? 7.254 -1.092 -7.766 1 95.88 14 CYS B CA 1
ATOM 1087 C C . CYS B 1 14 ? 8.641 -1.595 -7.371 1 95.88 14 CYS B C 1
ATOM 1089 O O . CYS B 1 14 ? 9.641 -1.16 -7.934 1 95.88 14 CYS B O 1
ATOM 1091 N N . ASP B 1 15 ? 8.641 -2.617 -6.457 1 94.19 15 ASP B N 1
ATOM 1092 C CA . ASP B 1 15 ? 9.938 -3.08 -5.969 1 94.19 15 ASP B CA 1
ATOM 1093 C C . ASP B 1 15 ? 10 -4.605 -5.945 1 94.19 15 ASP B C 1
ATOM 1095 O O . ASP B 1 15 ? 10.891 -5.184 -5.32 1 94.19 15 ASP B O 1
ATOM 1099 N N . VAL B 1 16 ? 9.078 -5.262 -6.582 1 96.75 16 VAL B N 1
ATOM 1100 C CA . VAL B 1 16 ? 9.156 -6.707 -6.781 1 96.75 16 VAL B CA 1
ATOM 1101 C C . VAL B 1 16 ? 8.609 -7.07 -8.156 1 96.75 16 VAL B C 1
ATOM 1103 O O . VAL B 1 16 ? 7.637 -6.473 -8.625 1 96.75 16 VAL B O 1
ATOM 1106 N N . ILE B 1 17 ? 9.211 -8.008 -8.766 1 98 17 ILE B N 1
ATOM 1107 C CA . ILE B 1 17 ? 8.797 -8.578 -10.039 1 98 17 ILE B CA 1
ATOM 1108 C C . ILE B 1 17 ? 8.492 -10.062 -9.859 1 98 17 ILE B C 1
ATOM 1110 O O . ILE B 1 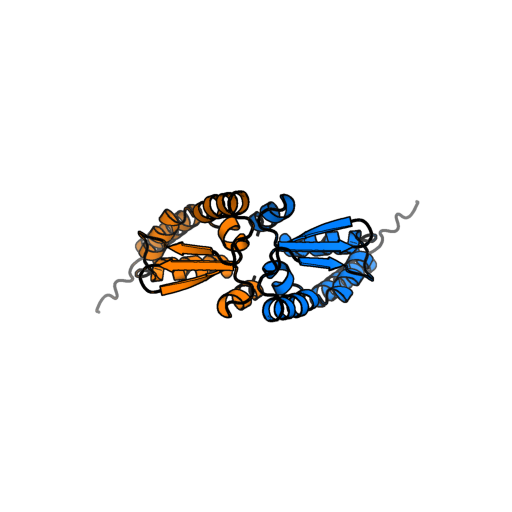17 ? 9.328 -10.82 -9.367 1 98 17 ILE B O 1
ATOM 1114 N N . PHE B 1 18 ? 7.309 -10.438 -10.25 1 98.56 18 PHE B N 1
ATOM 1115 C CA . PHE B 1 18 ? 6.938 -11.852 -10.242 1 98.56 18 PHE B CA 1
ATOM 1116 C C . PHE B 1 18 ? 7.031 -12.445 -11.641 1 98.56 18 PHE B C 1
ATOM 1118 O O . PHE B 1 18 ? 6.527 -11.867 -12.602 1 98.56 18 PHE B O 1
ATOM 1125 N N . LYS B 1 19 ? 7.699 -13.547 -11.75 1 98.62 19 LYS B N 1
ATOM 1126 C CA . LYS B 1 19 ? 7.727 -14.336 -12.977 1 98.62 19 LYS B CA 1
ATOM 1127 C C . LYS B 1 19 ? 6.855 -15.586 -12.844 1 98.62 19 LYS B C 1
ATOM 1129 O O . LYS B 1 19 ? 7.109 -16.438 -11.992 1 98.62 19 LYS B O 1
ATOM 1134 N N . VAL B 1 20 ? 5.84 -15.664 -13.594 1 98.62 20 VAL B N 1
ATOM 1135 C CA . VAL B 1 20 ? 4.91 -16.797 -13.602 1 98.62 20 VAL B CA 1
ATOM 1136 C C . VAL B 1 20 ? 4.727 -17.297 -15.031 1 98.62 20 VAL B C 1
ATOM 1138 O O . VAL B 1 20 ? 4.23 -16.562 -15.898 1 98.62 20 VAL B O 1
ATOM 1141 N N . ASP B 1 21 ? 5.066 -18.516 -15.203 1 97.12 21 ASP B N 1
ATOM 1142 C CA . ASP B 1 21 ? 5.102 -19.031 -16.562 1 97.12 21 ASP B CA 1
ATOM 1143 C C . ASP B 1 21 ? 5.965 -18.156 -17.469 1 97.12 21 ASP B C 1
ATOM 1145 O O . ASP B 1 21 ? 7.164 -18 -17.234 1 97.12 21 ASP B O 1
ATOM 1149 N N . ASN B 1 22 ? 5.398 -17.531 -18.516 1 95.5 22 ASN B N 1
ATOM 1150 C CA . ASN B 1 22 ? 6.137 -16.672 -19.422 1 95.5 22 ASN B CA 1
ATOM 1151 C C . ASN B 1 22 ? 5.715 -15.211 -19.297 1 95.5 22 ASN B C 1
ATOM 1153 O O . ASN B 1 22 ? 5.918 -14.414 -20.219 1 95.5 22 ASN B O 1
ATOM 1157 N N . GLU B 1 23 ? 5.172 -14.898 -18.188 1 98.31 23 GLU B N 1
ATOM 1158 C CA . GLU B 1 23 ? 4.719 -13.531 -17.969 1 98.31 23 GLU B CA 1
ATOM 1159 C C . GLU B 1 23 ? 5.379 -12.922 -16.734 1 98.31 23 GLU B C 1
ATOM 1161 O O . GLU B 1 23 ? 5.812 -13.648 -15.836 1 98.31 23 GLU B O 1
ATOM 1166 N N . THR B 1 24 ? 5.5 -11.625 -16.812 1 98.19 24 THR B N 1
ATOM 1167 C CA . THR B 1 24 ? 6.082 -10.859 -15.719 1 98.19 24 THR B CA 1
ATOM 1168 C C . THR B 1 24 ? 5.059 -9.891 -15.133 1 98.19 24 THR B C 1
ATOM 1170 O O . THR B 1 24 ? 4.266 -9.305 -15.867 1 98.19 24 THR B O 1
ATOM 1173 N N . PHE B 1 25 ? 5.094 -9.742 -13.781 1 98.62 25 PHE B N 1
ATOM 1174 C CA . PHE B 1 25 ? 4.176 -8.859 -13.062 1 98.62 25 PHE B CA 1
ATOM 1175 C C . PHE B 1 25 ? 4.93 -7.973 -12.086 1 98.62 25 PHE B C 1
ATOM 1177 O O . PHE B 1 25 ? 5.738 -8.461 -11.289 1 98.62 25 PHE B O 1
ATOM 1184 N N . HIS B 1 26 ? 4.652 -6.668 -12.148 1 98.19 26 HIS B N 1
ATOM 1185 C CA . HIS B 1 26 ? 5.219 -5.715 -11.195 1 98.19 26 HIS B CA 1
ATOM 1186 C C . HIS B 1 26 ? 4.266 -5.457 -10.039 1 98.19 26 HIS B C 1
ATOM 1188 O O . HIS B 1 26 ? 3.049 -5.379 -10.234 1 98.19 26 HIS B O 1
ATOM 1194 N N . ALA B 1 27 ? 4.82 -5.348 -8.852 1 98.25 27 ALA B N 1
ATOM 1195 C CA . ALA B 1 27 ? 3.994 -5.074 -7.676 1 98.25 27 ALA B CA 1
ATOM 1196 C C . ALA B 1 27 ? 4.809 -4.391 -6.582 1 98.25 27 ALA B C 1
ATOM 1198 O O . ALA B 1 27 ? 6.004 -4.137 -6.754 1 98.25 27 ALA B O 1
ATOM 1199 N N . HIS B 1 28 ? 4.195 -4.008 -5.512 1 97.19 28 HIS B N 1
ATOM 1200 C CA . HIS B 1 28 ? 4.828 -3.447 -4.324 1 97.19 28 HIS B CA 1
ATOM 1201 C C . HIS B 1 28 ? 4.969 -4.496 -3.227 1 97.19 28 HIS B C 1
ATOM 1203 O O . HIS B 1 28 ? 3.98 -5.121 -2.83 1 97.19 28 HIS B O 1
ATOM 1209 N N . LYS B 1 29 ? 6.152 -4.637 -2.67 1 96.94 29 LYS B N 1
ATOM 1210 C CA . LYS B 1 29 ? 6.434 -5.664 -1.672 1 96.94 29 LYS B CA 1
ATOM 1211 C C . LYS B 1 29 ? 5.508 -5.531 -0.467 1 96.94 29 LYS B C 1
ATOM 1213 O O . LYS B 1 29 ? 4.949 -6.523 0.003 1 96.94 29 LYS B O 1
ATOM 1218 N N . ALA B 1 30 ? 5.371 -4.312 -0.019 1 96.5 30 ALA B N 1
ATOM 1219 C CA . ALA B 1 30 ? 4.578 -4.078 1.185 1 96.5 30 ALA B CA 1
ATOM 1220 C C . ALA B 1 30 ? 3.123 -4.484 0.97 1 96.5 30 ALA B C 1
ATOM 1222 O O . ALA B 1 30 ? 2.496 -5.066 1.857 1 96.5 30 ALA B O 1
ATOM 1223 N N . VAL B 1 31 ? 2.561 -4.176 -0.199 1 97.5 31 VAL B N 1
ATOM 1224 C CA . VAL B 1 31 ? 1.181 -4.527 -0.515 1 97.5 31 VAL B CA 1
ATOM 1225 C C . VAL B 1 31 ? 1.035 -6.047 -0.583 1 97.5 31 VAL B C 1
ATOM 1227 O O . VAL B 1 31 ? 0.128 -6.617 0.026 1 97.5 31 VAL B O 1
ATOM 1230 N N . MET B 1 32 ? 1.94 -6.688 -1.237 1 97.69 32 MET B N 1
ATOM 1231 C CA . MET B 1 32 ? 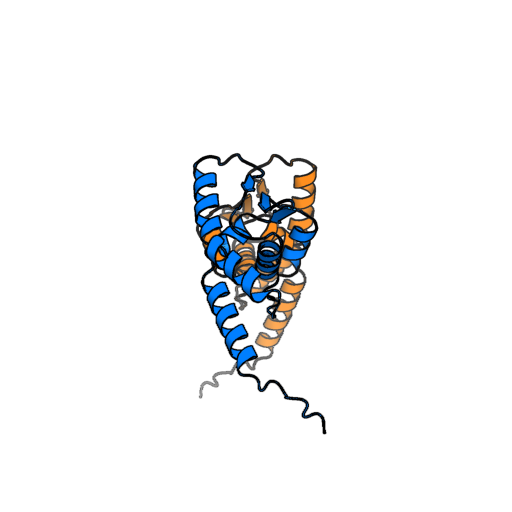1.91 -8.141 -1.371 1 97.69 32 MET B CA 1
ATOM 1232 C C . MET B 1 32 ? 2.051 -8.82 -0.01 1 97.69 32 MET B C 1
ATOM 1234 O O . MET B 1 32 ? 1.316 -9.758 0.301 1 97.69 32 MET B O 1
ATOM 1238 N N . ALA B 1 33 ? 2.99 -8.305 0.816 1 97.62 33 ALA B N 1
ATOM 1239 C CA . ALA B 1 33 ? 3.252 -8.875 2.135 1 97.62 33 ALA B CA 1
ATOM 1240 C C . ALA B 1 33 ? 2.047 -8.703 3.057 1 97.62 33 ALA B C 1
ATOM 1242 O O . ALA B 1 33 ? 1.843 -9.5 3.977 1 97.62 33 ALA B O 1
ATOM 1243 N N . SER B 1 34 ? 1.264 -7.68 2.799 1 97.12 34 SER B N 1
ATOM 1244 C CA . SER B 1 34 ? 0.103 -7.41 3.643 1 97.12 34 SER B CA 1
ATOM 1245 C C . SER B 1 34 ? -1.053 -8.344 3.309 1 97.12 34 SER B C 1
ATOM 1247 O O . SER B 1 34 ? -1.959 -8.539 4.121 1 97.12 34 SER B O 1
ATOM 1249 N N . CYS B 1 35 ? -1.036 -9 2.17 1 96.44 35 CYS B N 1
ATOM 1250 C CA . CYS B 1 35 ? -2.186 -9.766 1.702 1 96.44 35 CYS B CA 1
ATOM 1251 C C . CYS B 1 35 ? -1.833 -11.242 1.556 1 96.44 35 CYS B C 1
ATOM 1253 O O . CYS B 1 35 ? -2.707 -12.102 1.657 1 96.44 35 CYS B O 1
ATOM 1255 N N . SER B 1 36 ? -0.583 -11.562 1.28 1 98.06 36 SER B N 1
ATOM 1256 C CA . SER B 1 36 ? -0.112 -12.922 1.03 1 98.06 36 SER B CA 1
ATOM 1257 C C . SER B 1 36 ? 0.894 -13.359 2.088 1 98.06 36 SER B C 1
ATOM 1259 O O . SER B 1 36 ? 1.971 -12.773 2.211 1 98.06 36 SER B O 1
ATOM 1261 N N . GLU B 1 37 ? 0.606 -14.477 2.762 1 97.75 37 GLU B N 1
ATOM 1262 C CA . GLU B 1 37 ? 1.521 -15.008 3.771 1 97.75 37 GLU B CA 1
ATOM 1263 C C . GLU B 1 37 ? 2.82 -15.492 3.139 1 97.75 37 GLU B C 1
ATOM 1265 O O . GLU B 1 37 ? 3.896 -15.328 3.713 1 97.75 37 GLU B O 1
ATOM 1270 N N . PHE B 1 38 ? 2.691 -16.062 1.983 1 98.25 38 PHE B N 1
ATOM 1271 C CA . PHE B 1 38 ? 3.869 -16.484 1.229 1 98.25 38 PHE B CA 1
ATOM 1272 C C . PHE B 1 38 ? 4.805 -15.305 0.998 1 98.25 38 PHE B C 1
ATOM 1274 O O . PHE B 1 38 ? 5.996 -15.375 1.307 1 98.25 38 PHE B O 1
ATOM 1281 N N . CYS B 1 39 ? 4.266 -14.234 0.53 1 97.62 39 CYS B N 1
ATOM 1282 C CA . CYS B 1 39 ? 5.062 -13.039 0.251 1 97.62 39 CYS B CA 1
ATOM 1283 C C . CYS B 1 39 ? 5.559 -12.406 1.543 1 97.62 39 CYS B C 1
ATOM 1285 O O . CYS B 1 39 ? 6.688 -11.914 1.605 1 97.62 39 CYS B O 1
ATOM 1287 N N . ARG B 1 40 ? 4.734 -12.391 2.52 1 97.12 40 ARG B N 1
ATOM 1288 C CA . ARG B 1 40 ? 5.121 -11.82 3.809 1 97.12 40 ARG B CA 1
ATOM 1289 C C . ARG B 1 40 ? 6.383 -12.492 4.34 1 97.12 40 ARG B C 1
ATOM 1291 O O . ARG B 1 40 ? 7.355 -11.812 4.676 1 97.12 40 ARG B O 1
ATOM 1298 N N . LYS B 1 41 ? 6.359 -13.773 4.434 1 96.81 41 LYS B N 1
ATOM 1299 C CA . LYS B 1 41 ? 7.508 -14.539 4.918 1 96.81 41 LYS B CA 1
ATOM 1300 C C . LYS B 1 41 ? 8.734 -14.305 4.039 1 96.81 41 LYS B C 1
ATOM 1302 O O . LYS B 1 41 ? 9.828 -14.062 4.543 1 96.81 41 LYS B O 1
ATOM 1307 N N . LYS B 1 42 ? 8.469 -14.297 2.734 1 96.06 42 LYS B N 1
ATOM 1308 C CA . LYS B 1 42 ? 9.562 -14.172 1.771 1 96.06 42 LYS B CA 1
ATOM 1309 C C . LYS B 1 42 ? 10.219 -12.797 1.866 1 96.06 42 LYS B C 1
ATOM 1311 O O . LYS B 1 42 ? 11.445 -12.703 1.957 1 96.06 42 LYS B O 1
ATOM 1316 N N . PHE B 1 43 ? 9.477 -11.766 1.934 1 95.38 43 PHE B N 1
ATOM 1317 C CA . PHE B 1 43 ? 10.031 -10.422 1.851 1 95.38 43 PHE B CA 1
ATOM 1318 C C . PHE B 1 43 ? 10.578 -9.977 3.201 1 95.38 43 PHE B C 1
ATOM 1320 O O . PHE B 1 43 ? 11.562 -9.234 3.266 1 95.38 43 PHE B O 1
ATOM 1327 N N . LEU B 1 44 ? 9.977 -10.391 4.262 1 93.88 44 LEU B N 1
ATOM 1328 C CA . LEU B 1 44 ? 10.547 -10.062 5.566 1 93.88 44 LEU B CA 1
ATOM 1329 C C . LEU B 1 44 ? 11.875 -10.773 5.781 1 93.88 44 LEU B C 1
ATOM 1331 O O . LEU B 1 44 ? 12.797 -10.211 6.371 1 93.88 44 LEU B O 1
ATOM 1335 N N . SER B 1 45 ? 11.922 -11.961 5.281 1 92.12 45 SER B N 1
ATOM 1336 C CA . SER B 1 45 ? 13.188 -12.688 5.332 1 92.12 45 SER B CA 1
ATOM 1337 C C . SER B 1 45 ? 14.25 -12.023 4.465 1 92.12 45 SER B C 1
ATOM 1339 O O . SER B 1 45 ? 15.406 -11.906 4.871 1 92.12 45 SER B O 1
ATOM 1341 N N . CYS B 1 46 ? 13.906 -11.586 3.291 1 87.25 46 CYS B N 1
ATOM 1342 C CA . CYS B 1 46 ? 14.82 -10.914 2.375 1 87.25 46 CYS B CA 1
ATOM 1343 C C . CYS B 1 46 ? 15.32 -9.602 2.963 1 87.25 46 CYS B C 1
ATOM 1345 O O . CYS B 1 46 ? 16.5 -9.273 2.844 1 87.25 46 CYS B O 1
ATOM 1347 N N . SER B 1 47 ? 14.406 -8.836 3.525 1 84.12 47 SER B N 1
ATOM 1348 C CA . SER B 1 47 ? 14.75 -7.559 4.129 1 84.12 47 SER B CA 1
ATOM 1349 C C . SER B 1 47 ? 15.797 -7.73 5.227 1 84.12 47 SER B C 1
ATOM 1351 O O . SER B 1 47 ? 16.672 -6.879 5.398 1 84.12 47 SER B O 1
ATOM 1353 N N . GLU B 1 48 ? 15.734 -8.828 5.848 1 84.62 48 GLU B N 1
ATOM 1354 C CA . GLU B 1 48 ? 16.672 -9.125 6.926 1 84.62 48 GLU B CA 1
ATOM 1355 C C . GLU B 1 48 ? 18.031 -9.57 6.367 1 84.62 48 GLU B C 1
ATOM 1357 O O . GLU B 1 48 ? 19.078 -9.227 6.918 1 84.62 48 GLU B O 1
ATOM 1362 N N . ASN B 1 49 ? 18 -10.164 5.184 1 83.19 49 ASN B N 1
ATOM 1363 C CA . ASN B 1 49 ? 19.203 -10.805 4.672 1 83.19 49 ASN B CA 1
ATOM 1364 C C . ASN B 1 49 ? 19.844 -10 3.539 1 83.19 49 ASN B C 1
ATOM 1366 O O . ASN B 1 49 ? 21.031 -10.148 3.252 1 83.19 49 ASN B O 1
ATOM 1370 N N . ALA B 1 50 ? 18.984 -9.242 2.846 1 79.38 50 ALA B N 1
ATOM 1371 C CA . ALA B 1 50 ? 19.438 -8.438 1.718 1 79.38 50 ALA B CA 1
ATOM 1372 C C . ALA B 1 50 ? 18.766 -7.062 1.722 1 79.38 50 ALA B C 1
ATOM 1374 O O . ALA B 1 50 ? 18.078 -6.695 0.766 1 79.38 50 ALA B O 1
ATOM 1375 N N . PRO B 1 51 ? 19.062 -6.289 2.672 1 72.12 51 PRO B N 1
ATOM 1376 C CA . PRO B 1 51 ? 18.359 -5.016 2.859 1 72.12 51 PRO B CA 1
ATOM 1377 C C . PRO B 1 51 ? 18.641 -4.02 1.734 1 72.12 51 PRO B C 1
ATOM 1379 O O . PRO B 1 51 ? 17.812 -3.139 1.473 1 72.12 51 PRO B O 1
ATOM 1382 N N . ASP B 1 52 ? 19.578 -4.305 0.951 1 69.38 52 ASP B N 1
ATOM 1383 C CA . ASP B 1 52 ? 20 -3.344 -0.068 1 69.38 52 ASP B CA 1
ATOM 1384 C C . ASP B 1 52 ? 19.391 -3.689 -1.425 1 69.38 52 ASP B C 1
ATOM 1386 O O . ASP B 1 52 ? 19.594 -2.977 -2.408 1 69.38 52 ASP B O 1
ATOM 1390 N N . GLN B 1 53 ? 18.703 -4.73 -1.42 1 69.75 53 GLN B N 1
ATOM 1391 C CA . GLN B 1 53 ? 18.125 -5.121 -2.707 1 69.75 53 GLN B CA 1
ATOM 1392 C C . GLN B 1 53 ? 16.969 -4.211 -3.092 1 69.75 53 GLN B C 1
ATOM 1394 O O . GLN B 1 53 ? 15.953 -4.16 -2.393 1 69.75 53 GLN B O 1
ATOM 1399 N N . GLU B 1 54 ? 17.156 -3.506 -4.203 1 73.06 54 GLU B N 1
ATOM 1400 C CA . GLU B 1 54 ? 16.188 -2.518 -4.66 1 73.06 54 GLU B CA 1
ATOM 1401 C C . GLU B 1 54 ? 14.953 -3.191 -5.254 1 73.06 54 GLU B C 1
ATOM 1403 O O . GLU B 1 54 ? 13.828 -2.926 -4.824 1 73.06 54 GLU B O 1
ATOM 1408 N N . ILE B 1 55 ? 15.242 -3.984 -6.281 1 82.25 55 ILE B N 1
ATOM 1409 C CA . ILE B 1 55 ? 14.164 -4.73 -6.922 1 82.25 55 ILE B CA 1
ATOM 1410 C C . ILE B 1 55 ? 14.438 -6.227 -6.812 1 82.25 55 ILE B C 1
ATOM 1412 O O . ILE B 1 55 ? 15.555 -6.684 -7.078 1 82.25 55 ILE B O 1
ATOM 1416 N N . TYR B 1 56 ? 13.43 -6.93 -6.312 1 89.38 56 TYR B N 1
ATOM 1417 C CA . TYR B 1 56 ? 13.516 -8.375 -6.148 1 89.38 56 TYR B CA 1
ATOM 1418 C C . TYR B 1 56 ? 12.688 -9.094 -7.207 1 89.38 56 TYR B C 1
ATOM 1420 O O . TYR B 1 56 ? 11.57 -8.672 -7.523 1 89.38 56 TYR B O 1
ATOM 1428 N N . THR B 1 57 ? 13.273 -10.094 -7.844 1 94.81 57 THR B N 1
ATOM 1429 C CA . THR B 1 57 ? 12.539 -10.93 -8.781 1 94.81 57 THR B CA 1
ATOM 1430 C C . THR B 1 57 ? 12.227 -12.289 -8.172 1 94.81 57 THR B C 1
ATOM 1432 O O . THR B 1 57 ? 13.125 -12.977 -7.676 1 94.81 57 THR B O 1
ATOM 1435 N N . LEU B 1 58 ? 10.992 -12.648 -8.172 1 96.62 58 LEU B N 1
ATOM 1436 C CA . LEU B 1 58 ? 10.531 -13.891 -7.578 1 96.62 58 LEU B CA 1
ATOM 1437 C C . LEU B 1 58 ? 9.844 -14.773 -8.617 1 96.62 58 LEU B C 1
ATOM 1439 O O . LEU B 1 58 ? 8.828 -14.383 -9.195 1 96.62 58 LEU B O 1
ATOM 1443 N N . GLU B 1 59 ? 10.414 -15.945 -8.867 1 97.62 59 GLU B N 1
ATOM 1444 C CA . GLU B 1 59 ? 9.773 -16.922 -9.75 1 97.62 59 GLU B CA 1
ATOM 1445 C C . GLU B 1 59 ? 8.773 -17.781 -8.984 1 97.62 59 GLU B C 1
ATOM 1447 O O . GLU B 1 59 ? 9.117 -18.391 -7.977 1 97.62 59 GLU B O 1
ATOM 1452 N N . ILE B 1 60 ? 7.621 -17.812 -9.477 1 98.19 60 ILE B N 1
ATOM 1453 C CA . ILE B 1 60 ? 6.574 -18.578 -8.812 1 98.19 60 ILE B CA 1
ATOM 1454 C C . ILE B 1 60 ? 6.152 -19.75 -9.688 1 98.19 60 ILE B C 1
ATOM 1456 O O . ILE B 1 60 ? 5.887 -19.578 -10.883 1 98.19 60 ILE B O 1
ATOM 1460 N N . HIS B 1 61 ? 6.043 -20.875 -9.031 1 97.62 61 HIS B N 1
ATOM 1461 C CA . HIS B 1 61 ? 5.648 -22.094 -9.734 1 97.62 61 HIS B CA 1
ATOM 1462 C C . HIS B 1 61 ? 4.332 -22.641 -9.188 1 97.62 61 HIS B C 1
ATOM 1464 O O . HIS B 1 61 ? 3.84 -22.156 -8.156 1 97.62 61 HIS B O 1
ATOM 1470 N N . ASN B 1 62 ? 3.721 -23.484 -9.938 1 97.31 62 ASN B N 1
ATOM 1471 C CA . ASN B 1 62 ? 2.545 -24.234 -9.531 1 97.31 62 ASN B CA 1
ATOM 1472 C C . ASN B 1 62 ? 1.29 -23.375 -9.523 1 97.31 62 ASN B C 1
ATOM 1474 O O . ASN B 1 62 ? 0.363 -23.609 -8.75 1 97.31 62 ASN B O 1
ATOM 1478 N N . LEU B 1 63 ? 1.374 -22.344 -10.258 1 97.94 63 LEU B N 1
ATOM 1479 C CA . LEU B 1 63 ? 0.175 -21.562 -10.57 1 97.94 63 LEU B CA 1
ATOM 1480 C C . LEU B 1 63 ? 0.264 -20.969 -11.969 1 97.94 63 LEU B C 1
ATOM 1482 O O . LEU B 1 63 ? 1.357 -20.828 -12.523 1 97.94 63 LEU B O 1
ATOM 1486 N N . SER B 1 64 ? -0.899 -20.703 -12.547 1 98.06 64 SER B N 1
ATOM 1487 C CA . SER B 1 64 ? -0.949 -20.125 -13.891 1 98.06 64 SER B CA 1
ATOM 1488 C C . SER B 1 64 ? -0.795 -18.609 -13.852 1 98.06 64 SER B C 1
ATOM 1490 O O . SER B 1 64 ? -1.124 -17.984 -12.844 1 98.06 64 SER B O 1
ATOM 1492 N N . SER B 1 65 ? -0.375 -18.062 -15.039 1 98.56 65 SER B N 1
ATOM 1493 C CA . SER B 1 65 ? -0.297 -16.609 -15.172 1 98.56 65 SER B CA 1
ATOM 1494 C C . SER B 1 65 ? -1.676 -15.961 -15.047 1 98.56 65 SER B C 1
ATOM 1496 O O . SER B 1 65 ? -1.81 -14.867 -14.5 1 98.56 65 SER B O 1
ATOM 1498 N N . LEU B 1 66 ? -2.615 -16.656 -15.516 1 98.06 66 LEU B N 1
ATOM 1499 C CA . LEU B 1 66 ? -3.977 -16.141 -15.391 1 98.06 66 LEU B CA 1
ATOM 1500 C C . LEU B 1 66 ? -4.398 -16.078 -13.93 1 98.06 66 LEU B C 1
ATOM 1502 O O . LEU B 1 66 ? -4.91 -15.055 -13.469 1 98.06 66 LEU B O 1
ATOM 1506 N N . GLY B 1 67 ? -4.168 -17.141 -13.18 1 98.31 67 GLY B N 1
ATOM 1507 C CA . GLY B 1 67 ? -4.504 -17.172 -11.766 1 98.31 67 GLY B CA 1
ATOM 1508 C C . GLY B 1 67 ? -3.795 -16.078 -10.969 1 98.31 67 GLY B C 1
ATOM 1509 O O . GLY B 1 67 ? -4.406 -15.422 -10.125 1 98.31 67 GLY B O 1
ATOM 1510 N N . PHE B 1 68 ? -2.553 -15.914 -11.297 1 98.75 68 PHE B N 1
ATOM 1511 C CA . PHE B 1 68 ? -1.778 -14.891 -10.594 1 98.75 68 PHE B CA 1
ATOM 1512 C C . PHE B 1 68 ? -2.297 -13.5 -10.914 1 98.75 68 PHE B C 1
ATOM 1514 O O . PHE B 1 68 ? -2.438 -12.656 -10.023 1 98.75 68 PHE B O 1
ATOM 1521 N N . ARG B 1 69 ? -2.562 -13.281 -12.156 1 98.38 69 ARG B N 1
ATOM 1522 C CA . ARG B 1 69 ? -3.07 -11.984 -12.586 1 98.38 69 ARG B CA 1
ATOM 1523 C C . ARG B 1 69 ? -4.375 -11.641 -11.875 1 98.38 69 ARG B C 1
ATOM 1525 O O . ARG B 1 69 ? -4.547 -10.523 -11.383 1 98.38 69 ARG B O 1
ATOM 1532 N N . LEU B 1 70 ? -5.297 -12.562 -11.852 1 98 70 LEU B N 1
ATOM 1533 C CA . LEU B 1 70 ? -6.594 -12.352 -11.219 1 98 70 LEU B CA 1
ATOM 1534 C C . LEU B 1 70 ? -6.438 -12.102 -9.727 1 98 70 LEU B C 1
ATOM 1536 O O . LEU B 1 70 ? -7.113 -11.234 -9.164 1 98 70 LEU B O 1
ATOM 1540 N N . LEU B 1 71 ? -5.57 -12.875 -9.102 1 98 71 LEU B N 1
ATOM 1541 C CA . LEU B 1 71 ? -5.293 -12.703 -7.68 1 98 71 LEU B CA 1
ATOM 1542 C C . LEU B 1 71 ? -4.668 -11.336 -7.414 1 98 71 LEU B C 1
ATOM 1544 O O . LEU B 1 71 ? -5.07 -10.633 -6.48 1 98 71 LEU B O 1
ATOM 1548 N N . LEU B 1 72 ? -3.689 -10.977 -8.227 1 98.19 72 LEU B N 1
ATOM 1549 C CA . LEU B 1 72 ? -3.018 -9.68 -8.117 1 98.19 72 LEU B CA 1
ATOM 1550 C C . LEU B 1 72 ? -4.012 -8.539 -8.297 1 98.19 72 LEU B C 1
ATOM 1552 O O . LEU B 1 72 ? -3.996 -7.574 -7.531 1 98.19 72 LEU B O 1
ATOM 1556 N N . ASP B 1 73 ? -4.879 -8.672 -9.297 1 97.44 73 ASP B N 1
ATOM 1557 C CA . ASP B 1 73 ? -5.918 -7.664 -9.5 1 97.44 73 ASP B CA 1
ATOM 1558 C C . ASP B 1 73 ? -6.809 -7.543 -8.266 1 97.44 73 ASP B C 1
ATOM 1560 O O . ASP B 1 73 ? -7.164 -6.438 -7.855 1 97.44 73 ASP B O 1
ATOM 1564 N N . PHE B 1 74 ? -7.078 -8.633 -7.719 1 97.06 74 PHE B N 1
ATOM 1565 C CA . PHE B 1 74 ? -7.91 -8.633 -6.52 1 97.06 74 PHE B CA 1
ATOM 1566 C C . PHE B 1 74 ? -7.207 -7.914 -5.371 1 97.06 74 PHE B C 1
ATOM 1568 O O . PHE B 1 74 ? -7.832 -7.133 -4.652 1 97.06 74 PHE B O 1
ATOM 1575 N N . ILE B 1 75 ? -5.996 -8.156 -5.188 1 96.88 75 ILE B N 1
ATOM 1576 C CA . ILE B 1 75 ? -5.219 -7.559 -4.105 1 96.88 75 ILE B CA 1
ATOM 1577 C C . ILE B 1 75 ? -5.277 -6.035 -4.211 1 96.88 75 ILE B C 1
ATOM 1579 O O . ILE B 1 75 ? -5.418 -5.34 -3.201 1 96.88 75 ILE B O 1
ATOM 1583 N N . TYR B 1 76 ? -5.277 -5.504 -5.402 1 96.69 76 TYR B N 1
ATOM 1584 C CA . TYR B 1 76 ? -5.16 -4.062 -5.594 1 96.69 76 TYR B CA 1
ATOM 1585 C C . TYR B 1 76 ? -6.535 -3.416 -5.727 1 96.69 76 TYR B C 1
ATOM 1587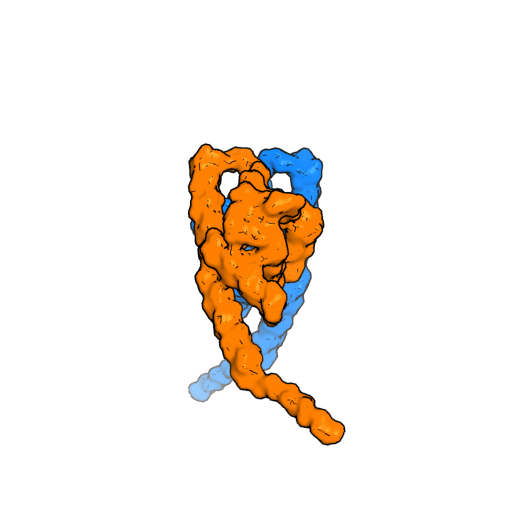 O O . TYR B 1 76 ? -6.695 -2.225 -5.453 1 96.69 76 TYR B O 1
ATOM 1595 N N . THR B 1 77 ? -7.539 -4.156 -6.07 1 95.56 77 THR B N 1
ATOM 1596 C CA . THR B 1 77 ? -8.805 -3.51 -6.387 1 95.56 77 THR B CA 1
ATOM 1597 C C . THR B 1 77 ? -9.906 -3.984 -5.445 1 95.56 77 THR B C 1
ATOM 1599 O O . THR B 1 77 ? -10.961 -3.35 -5.34 1 95.56 77 THR B O 1
ATOM 1602 N N . GLY B 1 78 ? -9.68 -5.145 -4.828 1 93.75 78 GLY B N 1
ATOM 1603 C CA . GLY B 1 78 ? -10.719 -5.75 -4.012 1 93.75 78 GLY B CA 1
ATOM 1604 C C . GLY B 1 78 ? -11.781 -6.461 -4.832 1 93.75 78 GLY B C 1
ATOM 1605 O O . GLY B 1 78 ? -12.781 -6.934 -4.285 1 93.75 78 GLY B O 1
ATOM 1606 N N . GLU B 1 79 ? -11.594 -6.473 -6.082 1 93.62 79 GLU B N 1
ATOM 1607 C CA . GLU B 1 79 ? -12.578 -7.086 -6.969 1 93.62 79 GLU B CA 1
ATOM 1608 C C . GLU B 1 79 ? -12.07 -8.406 -7.531 1 93.62 79 GLU B C 1
ATOM 1610 O O . GLU B 1 79 ? -10.93 -8.492 -8 1 93.62 79 GLU B O 1
ATOM 1615 N N . LEU B 1 80 ? -12.883 -9.453 -7.422 1 94.12 80 LEU B N 1
ATOM 1616 C CA . LEU B 1 80 ? -12.539 -10.789 -7.891 1 94.12 80 LEU B CA 1
ATOM 1617 C C . LEU B 1 80 ? -13.562 -11.289 -8.898 1 94.12 80 LEU B C 1
ATOM 1619 O O . LEU B 1 80 ? -14.758 -11.344 -8.602 1 94.12 80 LEU B O 1
ATOM 1623 N N . ASP B 1 81 ? -13.164 -11.609 -10.062 1 92.38 81 ASP B N 1
ATOM 1624 C CA . ASP B 1 81 ? -14.047 -12.102 -11.117 1 92.38 81 ASP B CA 1
ATOM 1625 C C . ASP B 1 81 ? -14.086 -13.625 -11.141 1 92.38 81 ASP B C 1
ATOM 1627 O O . ASP B 1 81 ? -13.383 -14.258 -11.93 1 92.38 81 ASP B O 1
ATOM 1631 N N . VAL B 1 82 ? -14.977 -14.195 -10.406 1 94.81 82 VAL B N 1
ATOM 1632 C CA . VAL B 1 82 ? -15.07 -15.648 -10.273 1 94.81 82 VAL B CA 1
ATOM 1633 C C . VAL B 1 82 ? -16.141 -16.188 -11.211 1 94.81 82 VAL B C 1
ATOM 1635 O O . VAL B 1 82 ? -17.312 -15.789 -11.117 1 94.81 82 VAL B O 1
ATOM 1638 N N . ASN B 1 83 ? -15.82 -16.984 -12.078 1 93.06 83 ASN B N 1
ATOM 1639 C CA . ASN B 1 83 ? -16.734 -17.688 -12.961 1 93.06 83 ASN B CA 1
ATOM 1640 C C . ASN B 1 83 ? -16.234 -19.094 -13.297 1 93.06 83 ASN B C 1
ATOM 1642 O O . ASN B 1 83 ? -15.289 -19.578 -12.672 1 93.06 83 ASN B O 1
ATOM 1646 N N . ASP B 1 84 ? -16.828 -19.766 -14.266 1 91.12 84 ASP B N 1
ATOM 1647 C CA . ASP B 1 84 ? -16.531 -21.172 -14.531 1 91.12 84 ASP B CA 1
ATOM 1648 C C . ASP B 1 84 ? -15.125 -21.344 -15.078 1 91.12 84 ASP B C 1
ATOM 1650 O O . ASP B 1 84 ? -14.484 -22.375 -14.852 1 91.12 84 ASP B O 1
ATOM 1654 N N . VAL B 1 85 ? -14.578 -20.375 -15.641 1 93.25 85 VAL B N 1
ATOM 1655 C CA . VAL B 1 85 ? -13.25 -20.438 -16.25 1 93.25 85 VAL B CA 1
ATOM 1656 C C . VAL B 1 85 ? -12.188 -20.016 -15.242 1 93.25 85 VAL B C 1
ATOM 1658 O O . VAL B 1 85 ? -11.133 -20.656 -15.148 1 93.25 85 VAL B O 1
ATOM 1661 N N . THR B 1 86 ? -12.547 -19.047 -14.406 1 96.56 86 THR B N 1
ATOM 1662 C CA . THR B 1 86 ? -11.508 -18.391 -13.602 1 96.56 86 THR B CA 1
ATOM 1663 C C . THR B 1 86 ? -11.445 -19.016 -12.203 1 96.56 86 THR B C 1
ATOM 1665 O O . THR B 1 86 ? -10.406 -18.969 -11.547 1 96.56 86 THR B O 1
ATOM 1668 N N . ALA B 1 87 ? -12.438 -19.656 -11.75 1 96.38 87 ALA B N 1
ATOM 1669 C CA . ALA B 1 87 ? -12.562 -20.109 -10.367 1 96.38 87 ALA B CA 1
ATOM 1670 C C . ALA B 1 87 ? -11.398 -21 -9.969 1 96.38 87 ALA B C 1
ATOM 1672 O O . ALA B 1 87 ? -10.766 -20.781 -8.93 1 96.38 87 ALA B O 1
ATOM 1673 N N . GLN B 1 88 ? -11.086 -21.953 -10.805 1 96 88 GLN B N 1
ATOM 1674 C CA . GLN B 1 88 ? -10.023 -22.891 -10.477 1 96 88 GLN B CA 1
ATOM 1675 C C . GLN B 1 88 ? -8.656 -22.219 -10.5 1 96 88 GLN B C 1
ATOM 1677 O O . GLN B 1 88 ? -7.801 -22.516 -9.664 1 96 88 GLN B O 1
ATOM 1682 N N . HIS B 1 89 ? -8.469 -21.375 -11.469 1 97.75 89 HIS B N 1
ATOM 1683 C CA . HIS B 1 89 ? -7.211 -20.625 -11.562 1 97.75 89 HIS B CA 1
ATOM 1684 C C . HIS B 1 89 ? -6.969 -19.797 -10.312 1 97.75 89 HIS B C 1
ATOM 1686 O O . HIS B 1 89 ? -5.859 -19.797 -9.773 1 97.75 89 HIS B O 1
ATOM 1692 N N . ILE B 1 90 ? -7.98 -19.141 -9.828 1 98.19 90 ILE B N 1
ATOM 1693 C CA . ILE B 1 90 ? -7.879 -18.266 -8.656 1 98.19 90 ILE B CA 1
ATOM 1694 C C . ILE B 1 90 ? -7.613 -19.109 -7.414 1 98.19 90 ILE B C 1
ATOM 1696 O O . ILE B 1 90 ? -6.746 -18.781 -6.602 1 98.19 90 ILE B O 1
ATOM 1700 N N . THR B 1 91 ? -8.328 -20.203 -7.289 1 97.62 91 THR B N 1
ATOM 1701 C CA . THR B 1 91 ? -8.18 -21.062 -6.125 1 97.62 91 THR B CA 1
ATOM 1702 C C . THR B 1 91 ? -6.746 -21.594 -6.023 1 97.62 91 THR B C 1
ATOM 1704 O O . THR B 1 91 ? -6.129 -21.516 -4.957 1 97.62 91 THR B O 1
ATOM 1707 N N . GLN B 1 92 ? -6.309 -22.094 -7.125 1 98 92 GLN B N 1
ATOM 1708 C CA . GLN B 1 92 ? -4.945 -22.609 -7.141 1 98 92 GLN B CA 1
ATOM 1709 C C . GLN B 1 92 ? -3.939 -21.516 -6.773 1 98 92 GLN B C 1
ATOM 1711 O O . GLN B 1 92 ? -3.043 -21.75 -5.957 1 98 92 GLN B O 1
ATOM 1716 N N . ALA B 1 93 ? -4.012 -20.375 -7.332 1 98.56 93 ALA B N 1
ATOM 1717 C CA . ALA B 1 93 ? -3.119 -19.25 -7.035 1 98.56 93 ALA B CA 1
ATOM 1718 C C . ALA B 1 93 ? -3.197 -18.859 -5.562 1 98.56 93 ALA B C 1
ATOM 1720 O O . ALA B 1 93 ? -2.172 -18.609 -4.93 1 98.56 93 ALA B O 1
ATOM 1721 N N . ALA B 1 94 ? -4.398 -18.828 -5.082 1 98.44 94 ALA B N 1
ATOM 1722 C CA . ALA B 1 94 ? -4.609 -18.453 -3.686 1 98.44 94 ALA B CA 1
ATOM 1723 C C . ALA B 1 94 ? -3.924 -19.453 -2.75 1 98.44 94 ALA B C 1
ATOM 1725 O O . ALA B 1 94 ? -3.369 -19.062 -1.72 1 98.44 94 ALA B O 1
ATOM 1726 N N . ILE B 1 95 ? -4.008 -20.703 -3.098 1 98.12 95 ILE B N 1
ATOM 1727 C CA . ILE B 1 95 ? -3.375 -21.734 -2.287 1 98.12 95 ILE B CA 1
ATOM 1728 C C . ILE B 1 95 ? -1.859 -21.562 -2.316 1 98.12 95 ILE B C 1
ATOM 1730 O O . ILE B 1 95 ? -1.212 -21.531 -1.267 1 98.12 95 ILE B O 1
ATOM 1734 N N . VAL B 1 96 ? -1.277 -21.406 -3.482 1 98.31 96 VAL B N 1
ATOM 1735 C CA . VAL B 1 96 ? 0.168 -21.266 -3.641 1 98.31 96 VAL B CA 1
ATOM 1736 C C . VAL B 1 96 ? 0.654 -20.016 -2.918 1 98.31 96 VAL B C 1
ATOM 1738 O O . VAL B 1 96 ? 1.676 -20.047 -2.229 1 98.31 96 VAL B O 1
ATOM 1741 N N . MET B 1 97 ? -0.098 -18.922 -3.008 1 98.5 97 MET B N 1
ATOM 1742 C CA . MET B 1 97 ? 0.29 -17.625 -2.426 1 98.5 97 MET B CA 1
ATOM 1743 C C . MET B 1 97 ? -0.151 -17.531 -0.97 1 98.5 97 MET B C 1
ATOM 1745 O O . MET B 1 97 ? 0.015 -16.5 -0.332 1 98.5 97 MET B O 1
ATOM 1749 N N . GLU B 1 98 ? -0.731 -18.609 -0.505 1 98.31 98 GLU B N 1
ATOM 1750 C CA . GLU B 1 98 ? -1.136 -18.75 0.891 1 98.31 98 GLU B CA 1
ATOM 1751 C C . GLU B 1 98 ? -2.098 -17.641 1.298 1 98.31 98 GLU B C 1
ATOM 1753 O O . GLU B 1 98 ? -1.886 -16.969 2.309 1 98.31 98 GLU B O 1
ATOM 1758 N N . MET B 1 99 ? -3.088 -17.469 0.492 1 97.81 99 MET B N 1
ATOM 1759 C CA . MET B 1 99 ? -4.207 -16.562 0.753 1 97.81 99 MET B CA 1
ATOM 1760 C C . MET B 1 99 ? -5.5 -17.344 0.958 1 97.81 99 MET B C 1
ATOM 1762 O O . MET B 1 99 ? -6.41 -17.281 0.129 1 97.81 99 MET B O 1
ATOM 1766 N N . ARG B 1 100 ? -5.617 -17.922 2.084 1 96.19 100 ARG B N 1
ATOM 1767 C CA . ARG B 1 100 ? -6.645 -18.922 2.35 1 96.19 100 ARG B CA 1
ATOM 1768 C C . ARG B 1 100 ? -8.039 -18.297 2.299 1 96.19 100 ARG B C 1
ATOM 1770 O O . ARG B 1 100 ? -8.984 -18.938 1.833 1 96.19 100 ARG B O 1
ATOM 1777 N N . GLU B 1 101 ? -8.125 -17.141 2.746 1 95.56 101 GLU B N 1
ATOM 1778 C CA . GLU B 1 101 ? -9.43 -16.484 2.762 1 95.56 101 GLU B CA 1
ATOM 1779 C C . GLU B 1 101 ? -9.992 -16.344 1.35 1 95.56 101 GLU B C 1
ATOM 1781 O O . GLU B 1 101 ? -11.203 -16.438 1.146 1 95.56 101 GLU B O 1
ATOM 1786 N N . ILE B 1 102 ? -9.148 -16.109 0.469 1 96.19 102 ILE B N 1
ATOM 1787 C CA . ILE B 1 102 ? -9.578 -15.945 -0.915 1 96.19 102 ILE B CA 1
ATOM 1788 C C . ILE B 1 102 ? -10.023 -17.297 -1.479 1 96.19 102 ILE B C 1
ATOM 1790 O O . ILE B 1 102 ? -11.039 -17.375 -2.172 1 96.19 102 ILE B O 1
ATOM 1794 N N . ALA B 1 103 ? -9.273 -18.344 -1.237 1 95.56 103 ALA B N 1
ATOM 1795 C CA . ALA B 1 103 ? -9.664 -19.688 -1.669 1 95.56 103 ALA B CA 1
ATOM 1796 C C . ALA B 1 103 ? -11.039 -20.062 -1.125 1 95.56 103 ALA B C 1
ATOM 1798 O O . ALA B 1 103 ? -11.883 -20.594 -1.855 1 95.56 103 ALA B O 1
ATOM 1799 N N . ASP B 1 104 ? -11.289 -19.703 0.098 1 95 104 ASP B N 1
ATOM 1800 C CA . ASP B 1 104 ? -12.57 -19.984 0.738 1 95 104 ASP B CA 1
ATOM 1801 C C . ASP B 1 104 ? -13.695 -19.203 0.078 1 95 104 ASP B C 1
ATOM 1803 O O . ASP B 1 104 ? -14.797 -19.719 -0.119 1 95 104 ASP B O 1
ATOM 1807 N N . MET B 1 105 ? -13.406 -18.016 -0.209 1 94.06 105 MET B N 1
ATOM 1808 C CA . MET B 1 105 ? -14.383 -17.141 -0.855 1 94.06 105 MET B CA 1
ATOM 1809 C C . MET B 1 105 ? -14.781 -17.688 -2.221 1 94.06 105 MET B C 1
ATOM 1811 O O . MET B 1 105 ? -15.961 -17.688 -2.574 1 94.06 105 MET B O 1
ATOM 1815 N N . VAL B 1 106 ? -13.852 -18.109 -2.975 1 94.94 106 VAL B N 1
ATOM 1816 C CA . VAL B 1 106 ? -14.117 -18.672 -4.301 1 94.94 106 VAL B CA 1
ATOM 1817 C C . VAL B 1 106 ? -14.953 -19.938 -4.172 1 94.94 106 VAL B C 1
ATOM 1819 O O . VAL B 1 106 ? -15.906 -20.141 -4.93 1 94.94 106 VAL B O 1
ATOM 1822 N N . ALA B 1 107 ? -14.602 -20.781 -3.229 1 92.94 107 ALA B N 1
ATOM 1823 C CA . ALA B 1 107 ? -15.336 -22.016 -2.998 1 92.94 107 ALA B CA 1
ATOM 1824 C C . ALA B 1 107 ? -16.812 -21.734 -2.688 1 92.94 107 ALA B C 1
ATOM 1826 O O . ALA B 1 107 ? -17.688 -22.438 -3.184 1 92.94 107 ALA B O 1
ATOM 1827 N N . LYS B 1 108 ? -17 -20.719 -1.993 1 92.06 108 LYS B N 1
ATOM 1828 C CA . LYS B 1 108 ? -18.375 -20.328 -1.638 1 92.06 108 LYS B CA 1
ATOM 1829 C C . LYS B 1 108 ? -19.141 -19.828 -2.859 1 92.06 108 LYS B C 1
ATOM 1831 O O . LYS B 1 108 ? -20.312 -20.156 -3.033 1 92.06 108 LYS B O 1
ATOM 1836 N N . ARG B 1 109 ? -18.547 -19.156 -3.689 1 90.25 109 ARG B N 1
ATOM 1837 C CA . ARG B 1 109 ? -19.172 -18.578 -4.871 1 90.25 109 ARG B CA 1
ATOM 1838 C C . ARG B 1 109 ? -19.484 -19.656 -5.906 1 90.25 109 ARG B C 1
ATOM 1840 O O . ARG B 1 109 ? -20.531 -19.625 -6.551 1 90.25 109 ARG B O 1
ATOM 1847 N N . VAL B 1 110 ? -18.609 -20.609 -6.105 1 86.62 110 VAL B N 1
ATOM 1848 C CA . VAL B 1 110 ? -18.797 -21.688 -7.059 1 86.62 110 VAL B CA 1
ATOM 1849 C C . VAL B 1 110 ? -19.938 -22.594 -6.594 1 86.62 110 VAL B C 1
ATOM 1851 O O . VAL B 1 110 ? -20.75 -23.031 -7.406 1 86.62 110 VAL B O 1
ATOM 1854 N N . GLY B 1 111 ? -19.953 -22.859 -5.289 1 81.62 111 GLY B N 1
ATOM 1855 C CA . GLY B 1 111 ? -21.062 -23.625 -4.738 1 81.62 111 GLY B CA 1
ATOM 1856 C C . GLY B 1 111 ? -22.406 -22.969 -4.961 1 81.62 111 GLY B C 1
ATOM 1857 O O . GLY B 1 111 ? -23.406 -23.641 -5.227 1 81.62 111 GLY B O 1
ATOM 1858 N N . SER B 1 112 ? -22.406 -21.734 -4.953 1 75.12 112 SER B N 1
ATOM 1859 C CA . SER B 1 112 ? -23.656 -21 -5.133 1 75.12 112 SER B CA 1
ATOM 1860 C C . SER B 1 112 ? -24.094 -21 -6.594 1 75.12 112 SER B C 1
ATOM 1862 O O . SER B 1 112 ? -25.281 -20.922 -6.891 1 75.12 112 SER B O 1
ATOM 1864 N N . LEU B 1 113 ? -23.172 -21 -7.473 1 68.44 113 LEU B N 1
ATOM 1865 C CA . LEU B 1 113 ? -23.453 -21.031 -8.898 1 68.44 113 LEU B CA 1
ATOM 1866 C C . LEU B 1 113 ? -24.016 -22.391 -9.312 1 68.44 113 LEU B C 1
ATOM 1868 O O . LEU B 1 113 ? -24.828 -22.484 -10.234 1 68.44 113 LEU B O 1
ATOM 1872 N N . GLU B 1 114 ? -23.484 -23.391 -8.711 1 64.12 114 GLU B N 1
ATOM 1873 C CA . GLU B 1 114 ? -23.953 -24.734 -9.039 1 64.12 114 GLU B CA 1
ATOM 1874 C C . GLU B 1 114 ? -25.359 -24.969 -8.531 1 64.12 114 GLU B C 1
ATOM 1876 O O . GLU B 1 114 ? -26.125 -25.734 -9.125 1 64.12 114 GLU B O 1
ATOM 1881 N N . ILE B 1 115 ? -25.812 -24.234 -7.438 1 56.56 115 ILE B N 1
ATOM 1882 C CA . ILE B 1 115 ? -27.156 -24.438 -6.898 1 56.56 115 ILE B CA 1
ATOM 1883 C C . ILE B 1 115 ? -28.141 -23.531 -7.637 1 56.56 115 ILE B C 1
ATOM 1885 O O . ILE B 1 115 ? -29.359 -23.734 -7.555 1 56.56 115 ILE B O 1
ATOM 1889 N N . ALA B 1 116 ? -27.641 -22.469 -8.195 1 57.06 116 ALA B N 1
ATOM 1890 C CA . ALA B 1 116 ? -28.609 -21.641 -8.898 1 57.06 116 ALA B CA 1
ATOM 1891 C C . ALA B 1 116 ? -29.25 -22.422 -10.047 1 57.06 116 ALA B C 1
ATOM 1893 O O . ALA B 1 116 ? -28.578 -23.125 -10.781 1 57.06 116 ALA B O 1
ATOM 1894 N N . PRO B 1 117 ? -30.547 -22.656 -9.969 1 52.09 117 PRO B N 1
ATOM 1895 C CA . PRO B 1 117 ? -31.312 -23.453 -10.922 1 52.09 117 PRO B CA 1
ATOM 1896 C C . PRO B 1 117 ? -30.938 -23.188 -12.375 1 52.09 117 PRO B C 1
ATOM 1898 O O . PRO B 1 117 ? -30.781 -22.031 -12.773 1 52.09 117 PRO B O 1
ATOM 1901 N N . GLN B 1 118 ? -30.016 -23.875 -13 1 50.47 118 GLN B N 1
ATOM 1902 C CA . GLN B 1 118 ? -29.875 -23.922 -14.453 1 50.47 118 GLN B CA 1
ATOM 1903 C C . GLN B 1 118 ? -31.234 -23.812 -15.133 1 50.47 118 GLN B C 1
ATOM 1905 O O . GLN B 1 118 ? -32.156 -24.594 -14.852 1 50.47 118 GLN B O 1
ATOM 1910 N N . ALA B 1 119 ? -31.75 -22.719 -15.289 1 47.03 119 ALA B N 1
ATOM 1911 C CA . ALA B 1 119 ? -32.969 -22.547 -16.062 1 47.03 119 ALA B CA 1
ATOM 1912 C C . ALA B 1 119 ? -32.969 -23.438 -17.297 1 47.03 119 ALA B C 1
ATOM 1914 O O . ALA B 1 119 ? -32.094 -23.297 -18.172 1 47.03 119 ALA B O 1
ATOM 1915 N N . LYS B 1 120 ? -33.281 -24.688 -17.234 1 46.94 120 LYS B N 1
ATOM 1916 C CA . LYS B 1 120 ? -33.688 -25.578 -18.328 1 46.94 120 LYS B CA 1
ATOM 1917 C C . LYS B 1 120 ? -34.594 -24.844 -19.312 1 46.94 120 LYS B C 1
ATOM 1919 O O . LYS B 1 120 ? -35.688 -24.406 -18.938 1 46.94 120 LYS B O 1
ATOM 1924 N N . THR B 1 121 ? -34.125 -23.984 -20.156 1 48.56 121 THR B N 1
ATOM 1925 C CA . THR B 1 121 ? -34.906 -23.562 -21.328 1 48.56 121 THR B CA 1
ATOM 1926 C C . THR B 1 121 ? -35.656 -24.75 -21.922 1 48.56 121 THR B C 1
ATOM 1928 O O . THR B 1 121 ? -35.062 -25.719 -22.359 1 48.56 121 THR B O 1
ATOM 1931 N N . THR B 1 122 ? -36.688 -25.219 -21.359 1 45.53 122 THR B N 1
ATOM 1932 C CA . THR B 1 122 ? -37.719 -26.094 -21.953 1 45.53 122 THR B CA 1
ATOM 1933 C C . THR B 1 122 ? -38 -25.688 -23.391 1 45.53 122 THR B C 1
ATOM 1935 O O . THR B 1 122 ? -38.344 -24.516 -23.641 1 45.53 122 THR B O 1
ATOM 1938 N N . ALA B 1 123 ? -37.375 -26.25 -24.438 1 45.62 123 ALA B N 1
ATOM 1939 C CA . ALA B 1 123 ? -37.875 -26.297 -25.812 1 45.62 123 ALA B CA 1
ATOM 1940 C C . ALA B 1 123 ? -39.375 -26.594 -25.859 1 45.62 123 ALA B C 1
ATOM 1942 O O . ALA B 1 123 ? -39.812 -27.688 -25.438 1 45.62 123 ALA B O 1
ATOM 1943 N N . GLY B 1 124 ? -40.219 -25.688 -25.469 1 32.19 124 GLY B N 1
ATOM 1944 C CA . GLY B 1 124 ? -41.5 -25.797 -26.156 1 32.19 124 GLY B CA 1
ATOM 1945 C C . GLY B 1 124 ? -41.375 -25.656 -27.656 1 32.19 124 GLY B C 1
ATOM 1946 O O . GLY B 1 124 ? -40.438 -25.016 -28.156 1 32.19 124 GLY B O 1
#

Foldseek 3Di:
DVVQVVCQVVLHQFAEWEDFDNDIGTDHLVLLLVQFVQSVVVVVVCCVVPVPRRHYYHYADFAHPLLVVQCVCCSNPVDHDADPVRLVRVLRSCVSRVRVVSNVVSVVVVVVVVPPPPPPPPPD/DVVQVVCQVVLHQFAEWEDFDNDIGTDHLVLLLVQFVQSVVVVVVCCVVPVPRRHYYHYADQAHPLLQVQCVCCSVPVDHDADPVRLVRVLRSCVSRVRVVSNVVSVVVVVVVVPPPPPPPPPD

Solvent-accessible surface area (backbone atoms only — not comparable to full-atom values): 13560 Å² total; per-residue (Å²): 96,69,43,48,37,51,32,36,78,67,57,48,78,46,35,29,35,39,37,24,81,95,43,78,43,61,35,43,54,55,63,44,33,43,66,18,52,47,43,28,57,51,50,56,51,38,50,73,74,44,67,80,62,66,66,45,78,44,78,49,74,84,43,51,51,65,11,44,49,50,48,52,46,20,74,43,68,74,51,73,83,74,45,94,78,40,38,62,38,36,34,43,24,22,58,67,36,44,24,62,68,56,31,52,50,50,53,53,53,53,55,50,57,70,64,45,74,72,76,72,77,71,82,121,98,70,45,46,38,52,31,36,77,68,57,47,79,47,33,29,36,38,36,24,81,96,42,78,44,61,34,43,56,54,62,44,32,41,65,18,54,48,43,28,56,51,50,57,49,38,50,72,74,42,67,79,62,66,68,46,78,47,79,50,75,85,42,52,50,65,10,44,50,51,49,53,46,20,74,44,68,74,51,72,83,74,46,92,79,40,40,62,38,36,34,42,26,21,55,68,37,44,23,60,69,56,31,52,50,48,55,54,52,53,56,50,59,71,64,47,76,74,78,74,76,72,84,122

Nearest PDB structures (foldseek):
  8p2n-assembly1_B  TM=9.137E-01  e=6.119E-10  Xenopus laevis
  8rir-assembly1_B  TM=9.114E-01  e=7.968E-10  Xenopus laevis
  8p2o-assembly1_B  TM=9.108E-01  e=2.447E-09  Xenopus laevis
  7x4x-assembly3_F-2  TM=8.562E-01  e=1.361E-08  Homo sapiens
  8rc6-assembly1_C  TM=8.539E-01  e=9.374E-06  Drosophila melanogaster

Radius of gyration: 22.42 Å; Cα contacts (8 Å, |Δi|>4): 351; chains: 2; bounding box: 62×53×63 Å

InterPro domains:
  IPR000210 BTB/POZ domain [PF00651] (4-107)
  IPR000210 BTB/POZ domain [PS50097] (14-84)
  IPR000210 BTB/POZ domain [SM00225] (14-114)
  IPR011333 SKP1/BTB/POZ domain superfamily [G3DSA:3.30.710.10] (1-122)
  IPR011333 SKP1/BTB/POZ domain superfamily [SSF54695] (3-107)
  IPR050457 Zinc finger and BTB domain-containing [PTHR46105] (3-107)

Organism: Ciona savignyi (NCBI:txid51511)

Secondary structure (DSSP, 8-state):
-HHHHHHHHTT-S--EEEEETTEEEEE-HHHHHHH-HHHHHHHHHHHHH-TT-SSEEEEE-SS-HHHHHHHHHHHHHS----STTTHHHHHHHHHHTT-HHHHHHHHHHHHHHHHS--------/-HHHHHHHHTT-S--EEEEETTEEEEE-HHHHHHH-HHHHHHHHHHHHH-TT-SSEEEEE-SS-HHHHHHHHHHHHHS----STTTHHHHHHHHHHTT-HHHHHHHHHHHHHHHHS--------

Sequence (248 aa):
MLRLNDLRLRSLLCDVIFKVDNETFHAHKAVMASCSEFCRKKFLSCSENAPDQEIYTLEIHNLSSLGFRLLLDFIYTGELDVNDVTAQHITQAAIVMEMREIADMVAKRVGSLEIAPQAKTTAGMLRLNDLRLRSLLCDVIFKVDNETFHAHKAVMASCSEFCRKKFLSCSENAPDQEIYTLEIHNLSSLGFRLLLDFIYTGELDVNDVTAQHITQAAIVMEMREIADMVAKRVGSLEIAPQAKTTAG

pLDDT: mean 89.62, std 14.88, range [32.19, 98.75]